Protein 1RCQ (pdb70)

Sequence (356 aa):
MRPARALIDLQALRHNYRLAREATGARALAVIKADAYGHGAVRCAEALAAEADGFAVACIEEGLELREAGIRQPILLLEGFFEASELELIVAHDFWCVVHCAWQLEAIERASLARPLNVWLMDSGMHRVGFFPEDFRAAHERLRASGKVAKIVMMSHFSRADELDCPRTEEQLAAFSAASQGLEGEISLRNSPAVLGWPKVPSDWVRPGILLYGATPFERAHPLADRLRPVMTLESKVISVRDLPAGEPVGYGARYSTERRQRIGVVAMGYADGYPRHAADGTLVFIDGKPGRLVGRVSMDMLTVDLTDHPQAGLGSRVELWGPNVPVGALAAQFGSIPYQLLCNLKRVPRVYSGA

InterPro domains:
  IPR000821 Alanine racemase [MF_01201] (3-355)
  IPR000821 Alanine racemase [PR00992] (25-41)
  IPR000821 Alanine racemase [PR00992] (60-78)
  IPR000821 Alanine racemase [PR00992] (120-132)
  IPR000821 Alanine racemase [PR00992] (154-165)
  IPR000821 Alanine racemase [PR00992] (191-218)
  IPR000821 Alanine racemase [PR00992] (248-263)
  IPR000821 Alanine racemase [PR00992] (265-280)
  IPR000821 Alanine racemase [PR00992] (286-303)
  IPR000821 Alanine racemase [PR00992] (338-351)
  IPR000821 Alanine racemase [PTHR30511] (1-355)
  IPR000821 Alanine racemase [TIGR00492] (3-354)
  IPR001608 Alanine racemase, N-terminal [PF01168] (8-218)
  IPR009006 Alanine racemase/group IV decarboxylase, C-terminal [G3DSA:2.40.37.10] (212-357)
  IPR009006 Alanine racemase/group IV decarboxylase, C-terminal [SSF50621] (228-355)
  IPR011079 Alanine racemase, C-terminal [PF00842] (232-354)
  IPR011079 Alanine racemase, C-terminal [SM01005] (232-355)
  IPR020622 Alanine racemase, pyridoxal-phosphate attachment site [PS00395] (30-40)
  IPR029066 PLP-binding barrel [G3DSA:3.20.20.10] (10-211)
  IPR029066 PLP-binding barrel [SSF51419] (8-233)

Secondary structure (DSSP, 8-state):
----EEEEEHHHHHHHHHHHHHHH-SEEEEE-HHHHHTT-HHHHHHHHTTT-SEEEESSHHHHHHHHHTT--S-EEETT--SSGGGHHHHHHTTEEEE--SHHHHHHHHH---SSPEEEE---SSS-SSS--HHHHHHHHHHHHHTT-EEEEEEE---SSTT-TT-THHHHHHHHHHHHHTT--S-EE---HHHHHH-TTS--SEE---GGGGT--SSSS--TTGGG----EEEEEEEEEEEEE-TT-EESGGG-EE-SSSEEEEEES--GGGT--TTPPTT-EEEETTEEEEB-S---SS-EEEE-TT-TT--TT-EEEEESSSS-HHHHHHHTT--HHHHHHT--SS-EEEE--

CATH classification: 2.40.37.10 (+1 more: 3.20.20.10)

Solvent-accessible surface area: 15780 Å² total

Nearest PDB structures (foldseek):
  1rcq-assembly1_A-2  TM=1.003E+00  e=9.249E-85  Pseudomonas aeruginosa
  2odo-assembly2_D  TM=9.966E-01  e=7.449E-66  Pseudomonas fluorescens
  6a2f-assembly1_B  TM=9.701E-01  e=2.550E-48  Pseudomonas aeruginosa PAO1
  4xbj-assembly2_C  TM=9.457E-01  e=8.943E-44  Escherichia coli
  4qhr-assembly1_A  TM=9.380E-01  e=3.283E-43  Acinetobacter baumannii ACICU

Organism: Pseudomonas aeruginosa (strain ATCC 15692 / DSM 22644 / CIP 104116 / JCM 14847 / LMG 12228 / 1C / PRS 101 / PAO1) (NCBI:txid208964)

Radius of gyration: 23.15 Å; Cα contacts (8 Å, |Δi|>4): 819; chains: 1; bounding box: 44×69×46 Å

Structure (mmCIF, N/CA/C/O backbone):
data_1RCQ
#
_entry.id   1RCQ
#
_cell.length_a   72.679
_cell.length_b   76.129
_cell.length_c   136.266
_cell.angle_alpha   90.00
_cell.angle_beta   90.00
_cell.angle_gamma   90.00
#
_symmetry.space_group_name_H-M   'C 2 2 21'
#
loop_
_entity.id
_entity.type
_entity.pdbx_description
1 polymer 'catabolic alanine racemase DadX'
2 non-polymer "PYRIDOXAL-5'-PHOSPHATE"
3 non-polymer D-LYSINE
4 water water
#
loop_
_atom_site.group_PDB
_atom_site.id
_atom_site.type_symbol
_atom_site.label_atom_id
_atom_site.label_alt_id
_atom_site.label_comp_id
_atom_site.label_asym_id
_atom_site.label_entity_id
_atom_site.label_seq_id
_atom_site.pdbx_PDB_ins_code
_atom_site.Cartn_x
_atom_site.Cartn_y
_atom_site.Cartn_z
_atom_site.occupancy
_atom_site.B_iso_or_equiv
_atom_site.auth_seq_id
_atom_site.auth_comp_id
_atom_site.auth_asym_id
_atom_site.auth_atom_id
_atom_site.pdbx_PDB_model_num
ATOM 1 N N . MET A 1 1 ? 18.306 57.675 -2.959 1.00 26.82 1 MET A N 1
ATOM 2 C CA . MET A 1 1 ? 17.741 56.335 -3.068 1.00 24.96 1 MET A CA 1
ATOM 3 C C . MET A 1 1 ? 16.282 56.306 -2.628 1.00 20.07 1 MET A C 1
ATOM 4 O O . MET A 1 1 ? 15.737 57.279 -2.111 1.00 19.89 1 MET A O 1
ATOM 9 N N . ARG A 1 2 ? 15.599 55.203 -2.836 1.00 20.08 2 ARG A N 1
ATOM 10 C CA . ARG A 1 2 ? 14.210 55.106 -2.447 1.00 17.77 2 ARG A CA 1
ATOM 11 C C . ARG A 1 2 ? 14.011 55.217 -0.936 1.00 17.02 2 ARG A C 1
ATOM 12 O O . ARG A 1 2 ? 14.754 54.592 -0.173 1.00 17.56 2 ARG A O 1
ATOM 20 N N . PRO A 1 3 ? 13.041 55.990 -0.465 1.00 16.27 3 PRO A N 1
ATOM 21 C CA . PRO A 1 3 ? 12.879 56.210 0.976 1.00 15.92 3 PRO A CA 1
ATOM 22 C C . PRO A 1 3 ? 12.248 55.084 1.777 1.00 15.41 3 PRO A C 1
ATOM 23 O O . PRO A 1 3 ? 12.091 55.186 2.994 1.00 20.75 3 PRO A O 1
ATOM 27 N N . ALA A 1 4 ? 11.921 53.961 1.182 1.00 15.93 4 ALA A N 1
ATOM 28 C CA . ALA A 1 4 ? 11.337 52.818 1.873 1.00 15.68 4 ALA A CA 1
ATOM 29 C C . ALA A 1 4 ? 12.306 52.189 2.869 1.00 15.25 4 ALA A C 1
ATOM 30 O O . ALA A 1 4 ? 13.492 52.049 2.555 1.00 16.32 4 ALA A O 1
ATOM 32 N N . ARG A 1 5 ? 11.844 51.767 4.043 1.00 14.96 5 ARG A N 1
ATOM 33 C CA . ARG A 1 5 ? 12.701 51.014 4.951 1.00 15.08 5 ARG A CA 1
ATOM 34 C C . ARG A 1 5 ? 11.848 50.363 6.022 1.00 14.08 5 ARG A C 1
ATOM 35 O O . ARG A 1 5 ? 10.702 50.756 6.260 1.00 15.59 5 ARG A O 1
ATOM 43 N N . ALA A 1 6 ? 12.481 49.368 6.659 1.00 15.46 6 ALA A N 1
ATOM 44 C CA . ALA A 1 6 ? 11.847 48.669 7.753 1.00 14.33 6 ALA A CA 1
ATOM 45 C C . ALA A 1 6 ? 12.726 48.831 8.986 1.00 14.26 6 ALA A C 1
ATOM 46 O O . ALA A 1 6 ? 13.857 48.391 8.996 1.00 19.69 6 ALA A O 1
ATOM 48 N N . LEU A 1 7 ? 12.184 49.471 9.997 1.00 13.65 7 LEU A N 1
ATOM 49 C CA . LEU A 1 7 ? 12.888 49.620 11.272 1.00 14.25 7 LEU A CA 1
ATOM 50 C C . LEU A 1 7 ? 12.606 48.400 12.137 1.00 15.06 7 LEU A C 1
ATOM 51 O O . LEU A 1 7 ? 11.459 47.993 12.240 1.00 15.57 7 LEU A O 1
ATOM 56 N N . ILE A 1 8 ? 13.647 47.853 12.732 1.00 14.23 8 ILE A N 1
ATOM 57 C CA . ILE A 1 8 ? 13.519 46.701 13.612 1.00 14.81 8 ILE A CA 1
ATOM 58 C C . ILE A 1 8 ? 14.022 47.074 15.005 1.00 15.04 8 ILE A C 1
ATOM 59 O O . ILE A 1 8 ? 15.206 47.306 15.229 1.00 17.10 8 ILE A O 1
ATOM 64 N N . ASP A 1 9 ? 13.093 47.164 15.955 1.00 15.33 9 ASP A N 1
ATOM 65 C CA . ASP A 1 9 ? 13.420 47.567 17.313 1.00 15.53 9 ASP A CA 1
ATOM 66 C C . ASP A 1 9 ? 13.750 46.348 18.162 1.00 16.84 9 ASP A C 1
ATOM 67 O O . ASP A 1 9 ? 12.849 45.648 18.646 1.00 16.37 9 ASP A O 1
ATOM 72 N N . LEU A 1 10 ? 15.036 46.079 18.375 1.00 16.91 10 LEU A N 1
ATOM 73 C CA . LEU A 1 10 ? 15.506 44.913 19.103 1.00 16.52 10 LEU A CA 1
ATOM 74 C C . LEU A 1 10 ? 15.226 45.027 20.596 1.00 16.79 10 LEU A C 1
ATOM 75 O O . LEU A 1 10 ? 15.171 43.976 21.243 1.00 17.98 10 LEU A O 1
ATOM 80 N N . GLN A 1 11 ? 15.044 46.240 21.136 1.00 19.14 11 GLN A N 1
ATOM 81 C CA . GLN A 1 11 ? 14.681 46.374 22.564 1.00 17.15 11 GLN A CA 1
ATOM 82 C C . GLN A 1 11 ? 13.273 45.801 22.737 1.00 17.30 11 GLN A C 1
ATOM 83 O O . GLN A 1 11 ? 12.987 45.118 23.723 1.00 19.58 11 GLN A O 1
ATOM 89 N N . ALA A 1 12 ? 12.411 46.117 21.772 1.00 18.61 12 ALA A N 1
ATOM 90 C CA . ALA A 1 12 ? 11.023 45.660 21.786 1.00 17.44 12 ALA A CA 1
ATOM 91 C C . ALA A 1 12 ? 11.032 44.132 21.699 1.00 16.53 12 ALA A C 1
ATOM 92 O O . ALA A 1 12 ? 10.261 43.537 22.438 1.00 16.98 12 ALA A O 1
ATOM 94 N N . LEU A 1 13 ? 11.907 43.609 20.859 1.00 16.13 13 LEU A N 1
ATOM 95 C CA . LEU A 1 13 ? 12.054 42.155 20.748 1.00 15.52 13 LEU A CA 1
ATOM 96 C C . LEU A 1 13 ? 12.397 41.542 22.101 1.00 15.66 13 LEU A C 1
ATOM 97 O O . LEU A 1 13 ? 11.758 40.557 22.506 1.00 18.22 13 LEU A O 1
ATOM 102 N N . ARG A 1 14 ? 13.380 42.085 22.817 1.00 16.00 14 ARG A N 1
ATOM 103 C CA . ARG A 1 14 ? 13.798 41.541 24.118 1.00 15.79 14 ARG A CA 1
ATOM 104 C C . ARG A 1 14 ? 12.662 41.638 25.128 1.00 16.72 14 ARG A C 1
ATOM 105 O O . ARG A 1 14 ? 12.390 40.699 25.884 1.00 20.05 14 ARG A O 1
ATOM 113 N N . HIS A 1 15 ? 12.017 42.809 25.125 1.00 18.26 15 HIS A N 1
ATOM 114 C CA . HIS A 1 15 ? 10.863 43.007 25.976 1.00 18.31 15 HIS A CA 1
ATOM 115 C C . HIS A 1 15 ? 9.831 41.895 25.796 1.00 19.70 15 HIS A C 1
ATOM 116 O O . HIS A 1 15 ? 9.279 41.385 26.774 1.00 20.16 15 HIS A O 1
ATOM 123 N N . ASN A 1 16 ? 9.574 41.577 24.530 1.00 17.72 16 ASN A N 1
ATOM 124 C CA . ASN A 1 16 ? 8.484 40.638 24.247 1.00 16.18 16 ASN A CA 1
ATOM 125 C C . ASN A 1 16 ? 8.889 39.222 24.622 1.00 18.26 16 ASN A C 1
ATOM 126 O O . ASN A 1 16 ? 8.057 38.482 25.161 1.00 16.81 16 ASN A O 1
ATOM 131 N N . TYR A 1 17 ? 10.126 38.855 24.367 1.00 17.76 17 TYR A N 1
ATOM 132 C CA . TYR A 1 17 ? 10.649 37.550 24.813 1.00 15.40 17 TYR A CA 1
ATOM 133 C C . TYR A 1 17 ? 10.508 37.408 26.326 1.00 16.67 17 TYR A C 1
ATOM 134 O O . TYR A 1 17 ? 10.069 36.407 26.871 1.00 17.96 17 TYR A O 1
ATOM 143 N N . ARG A 1 18 ? 10.909 38.450 27.043 1.00 18.51 18 ARG A N 1
ATOM 144 C CA . ARG A 1 18 ? 10.867 38.446 28.512 1.00 18.68 18 ARG A CA 1
ATOM 145 C C . ARG A 1 18 ? 9.443 38.272 29.024 1.00 20.39 18 ARG A C 1
ATOM 146 O O . ARG A 1 18 ? 9.185 37.559 29.973 1.00 21.50 18 ARG A O 1
ATOM 154 N N . LEU A 1 19 ? 8.506 38.945 28.360 1.00 18.83 19 LEU A N 1
ATOM 155 C CA . LEU A 1 19 ? 7.094 38.783 28.729 1.00 19.04 19 LEU A CA 1
ATOM 156 C C . LEU A 1 19 ? 6.713 37.309 28.689 1.00 20.66 19 LEU A C 1
ATOM 157 O O . LEU A 1 19 ?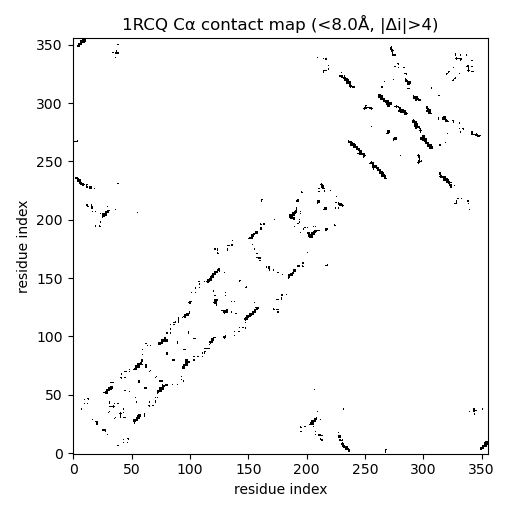 6.037 36.842 29.598 1.00 22.94 19 LEU A O 1
ATOM 162 N N . ALA A 1 20 ? 7.132 36.618 27.628 1.00 20.74 20 ALA A N 1
ATOM 163 C CA . ALA A 1 20 ? 6.744 35.210 27.461 1.00 17.50 20 ALA A CA 1
ATOM 164 C C . ALA A 1 20 ? 7.286 34.357 28.605 1.00 18.09 20 ALA A C 1
ATOM 165 O O . ALA A 1 20 ? 6.577 33.503 29.164 1.00 18.66 20 ALA A O 1
ATOM 167 N N . ARG A 1 21 ? 8.558 34.583 28.955 1.00 20.28 21 ARG A N 1
ATOM 168 C CA . ARG A 1 21 ? 9.181 33.833 30.043 1.00 19.59 21 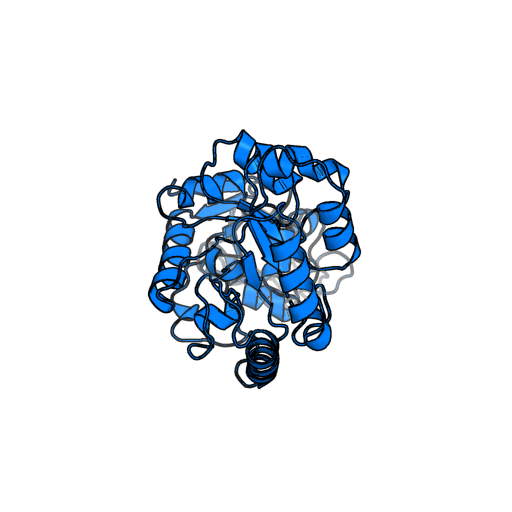ARG A CA 1
ATOM 169 C C . ARG A 1 21 ? 8.468 34.145 31.358 1.00 21.44 21 ARG A C 1
ATOM 170 O O . ARG A 1 21 ? 8.140 33.278 32.168 1.00 23.77 21 ARG A O 1
ATOM 178 N N . GLU A 1 22 ? 8.236 35.440 31.579 1.00 21.88 22 GLU A N 1
ATOM 179 C CA . GLU A 1 22 ? 7.632 35.871 32.852 1.00 24.50 22 GLU A CA 1
ATOM 180 C C . GLU A 1 22 ? 6.228 35.300 32.975 1.00 24.45 22 GLU A C 1
ATOM 181 O O . GLU A 1 22 ? 5.811 34.839 34.048 1.00 26.82 22 GLU A O 1
ATOM 187 N N . ALA A 1 23 ? 5.470 35.291 31.892 1.00 23.71 23 ALA A N 1
ATOM 188 C CA . ALA A 1 23 ? 4.087 34.836 31.976 1.00 23.01 23 ALA A CA 1
ATOM 189 C C . ALA A 1 23 ? 3.955 33.349 32.243 1.00 22.94 23 ALA A C 1
ATOM 190 O O . ALA A 1 23 ? 2.923 32.885 32.748 1.00 24.92 23 ALA A O 1
ATOM 192 N N . THR A 1 24 ? 5.016 32.617 31.892 1.00 19.13 24 THR A N 1
ATOM 193 C CA . THR A 1 24 ? 4.900 31.162 31.908 1.00 18.94 24 THR A CA 1
ATOM 194 C C . THR A 1 24 ? 5.712 30.470 32.984 1.00 17.61 24 THR A C 1
ATOM 195 O O . THR A 1 24 ? 5.367 29.357 33.444 1.00 20.26 24 THR A O 1
ATOM 199 N N . GLY A 1 25 ? 6.807 31.079 33.405 1.00 20.59 25 GLY A N 1
ATOM 200 C CA . GLY A 1 25 ? 7.742 30.460 34.331 1.00 19.51 25 GLY A CA 1
ATOM 201 C C . GLY A 1 25 ? 8.550 29.321 33.749 1.00 19.82 25 GLY A C 1
ATOM 202 O O . GLY A 1 25 ? 9.250 28.552 34.403 1.00 27.28 25 GLY A O 1
ATOM 203 N N . ALA A 1 26 ? 8.521 29.143 32.438 1.00 23.13 26 ALA A N 1
ATOM 204 C CA . ALA A 1 26 ? 9.100 28.163 31.580 1.00 20.68 26 ALA A CA 1
ATOM 205 C C . ALA A 1 26 ? 10.281 28.678 30.781 1.00 19.74 26 ALA A C 1
ATOM 206 O O . ALA A 1 26 ? 10.480 29.861 30.536 1.00 22.59 26 ALA A O 1
ATOM 208 N N . ARG A 1 27 ? 11.062 27.724 30.312 1.00 18.24 27 ARG A N 1
ATOM 209 C CA . ARG A 1 27 ? 12.144 28.029 29.383 1.00 17.09 27 ARG A CA 1
ATOM 210 C C . ARG A 1 27 ? 11.489 28.340 28.043 1.00 19.90 27 ARG A C 1
ATOM 211 O O . ARG A 1 27 ? 10.425 27.761 27.721 1.00 19.32 27 ARG A O 1
ATOM 219 N N . ALA A 1 28 ? 12.068 29.239 27.278 1.00 18.65 28 ALA A N 1
ATOM 220 C CA . ALA A 1 28 ? 11.411 29.638 26.028 1.00 16.94 28 ALA A CA 1
ATOM 221 C C . ALA A 1 28 ? 12.362 29.605 24.851 1.00 15.58 28 ALA A C 1
ATOM 222 O O . ALA A 1 28 ? 13.415 30.238 24.864 1.00 16.50 28 ALA A O 1
ATOM 224 N N . LEU A 1 29 ? 11.929 28.869 23.817 1.00 16.54 29 LEU A N 1
ATOM 225 C CA . LEU A 1 29 ? 12.584 28.906 22.542 1.00 14.55 29 LEU A CA 1
ATOM 226 C C . LEU A 1 29 ? 11.993 30.037 21.695 1.00 15.31 29 LEU A C 1
ATOM 227 O O . LEU A 1 29 ? 10.804 30.058 21.398 1.00 17.20 29 LEU A O 1
ATOM 232 N N . ALA A 1 30 ? 12.912 30.946 21.351 1.00 16.61 30 ALA A N 1
ATOM 233 C CA . ALA A 1 30 ? 12.491 32.027 20.450 1.00 15.45 30 ALA A CA 1
ATOM 234 C C . ALA A 1 30 ? 12.371 31.475 19.035 1.00 14.27 30 ALA A C 1
ATOM 235 O O . ALA A 1 30 ? 13.356 31.031 18.464 1.00 14.49 30 ALA A O 1
ATOM 237 N N . VAL A 1 31 ? 11.140 31.502 18.526 1.00 15.16 31 VAL A N 1
ATOM 238 C CA . VAL A 1 31 ? 10.855 30.954 17.205 1.00 13.73 31 VAL A CA 1
ATOM 239 C C . VAL A 1 31 ? 11.172 31.993 16.142 1.00 13.94 31 VAL A C 1
ATOM 240 O O . VAL A 1 31 ? 10.537 33.030 16.011 1.00 15.43 31 VAL A O 1
ATOM 244 N N . ILE A 1 32 ? 12.215 31.709 15.368 1.00 14.98 32 ILE A N 1
ATOM 245 C CA . ILE A 1 32 ? 12.781 32.648 14.400 1.00 12.97 32 ILE A CA 1
ATOM 246 C C . ILE A 1 32 ? 12.948 31.989 13.041 1.00 13.10 32 ILE A C 1
ATOM 247 O O . ILE A 1 32 ? 13.761 32.326 12.190 1.00 14.95 32 ILE A O 1
ATOM 252 N N . LYS A 1 33 ? 12.063 30.994 12.785 1.00 13.90 33 LYS A N 1
ATOM 253 C CA . LYS A 1 33 ? 11.952 30.485 11.434 1.00 15.34 33 LYS A CA 1
ATOM 254 C C . LYS A 1 33 ? 11.579 31.582 10.429 1.00 13.48 33 LYS A C 1
ATOM 255 O O . LYS A 1 33 ? 11.085 32.673 10.776 1.00 14.34 33 LYS A O 1
ATOM 261 N N . ALA A 1 34 ? 11.771 31.254 9.161 1.00 13.13 34 ALA A N 1
ATOM 262 C CA . ALA A 1 34 ? 11.467 32.184 8.076 1.00 13.44 34 ALA A CA 1
ATOM 263 C C . ALA A 1 34 ? 12.140 33.549 8.267 1.00 11.63 34 ALA A C 1
ATOM 264 O O . ALA A 1 34 ? 11.521 34.612 8.123 1.00 14.66 34 ALA A O 1
ATOM 266 N N . ASP A 1 35 ? 13.434 33.535 8.574 1.00 13.55 35 ASP A N 1
ATOM 267 C CA . ASP A 1 35 ? 14.219 34.745 8.765 1.00 13.26 35 ASP A CA 1
ATOM 268 C C . ASP A 1 35 ? 13.610 35.615 9.857 1.00 12.76 35 ASP A C 1
ATOM 269 O O . ASP A 1 35 ? 13.441 36.820 9.679 1.00 13.44 35 ASP A O 1
ATOM 274 N N . ALA A 1 36 ? 13.313 34.986 11.003 1.00 13.29 36 ALA A N 1
ATOM 275 C CA . ALA A 1 36 ? 12.629 35.620 12.129 1.00 13.12 36 ALA A CA 1
ATOM 276 C C . ALA A 1 36 ? 11.366 36.319 11.638 1.00 13.56 36 ALA A C 1
ATOM 277 O O . ALA A 1 36 ? 11.140 37.501 11.886 1.00 13.75 36 ALA A O 1
ATOM 279 N N . TYR A 1 37 ? 10.525 35.575 10.923 1.00 13.13 37 TYR A N 1
ATOM 280 C CA . TYR A 1 37 ? 9.278 36.093 10.374 1.00 12.79 37 TYR A CA 1
ATOM 281 C C . TYR A 1 37 ? 9.514 37.391 9.618 1.00 13.04 37 TYR A C 1
ATOM 282 O O . TYR A 1 37 ? 8.793 38.378 9.758 1.00 14.33 37 TYR A O 1
ATOM 291 N N . GLY A 1 38 ? 10.568 37.442 8.803 1.00 12.49 38 GLY A N 1
ATOM 292 C CA . GLY A 1 38 ? 10.962 38.594 8.071 1.00 14.16 38 GLY A CA 1
ATOM 293 C C . GLY A 1 38 ? 11.801 39.667 8.727 1.00 13.93 38 GLY A C 1
ATOM 294 O O . GLY A 1 38 ? 12.202 40.625 8.046 1.00 17.43 38 GLY A O 1
ATOM 295 N N . HIS A 1 39 ? 12.046 39.542 10.028 1.00 12.74 39 HIS A N 1
ATOM 296 C CA . HIS A 1 39 ? 12.769 40.547 10.772 1.00 12.23 39 HIS A CA 1
ATOM 297 C C . HIS A 1 39 ? 14.283 40.402 10.753 1.00 13.77 39 HIS A C 1
ATOM 298 O O . HIS A 1 39 ? 14.993 41.338 11.113 1.00 15.15 39 HIS A O 1
ATOM 305 N N . GLY A 1 40 ? 14.781 39.240 10.367 1.00 14.25 40 GLY A N 1
ATOM 306 C CA . GLY A 1 40 ? 16.208 38.940 10.282 1.00 13.31 40 GLY A CA 1
ATOM 307 C C . GLY A 1 40 ? 16.609 37.982 11.369 1.00 13.17 40 GLY A C 1
ATOM 308 O O . GLY A 1 40 ? 16.797 38.333 12.531 1.00 15.56 40 GLY A O 1
ATOM 309 N N . ALA A 1 41 ? 16.766 36.720 11.003 1.00 14.18 41 ALA A N 1
ATOM 310 C CA . ALA A 1 41 ? 17.069 35.739 12.040 1.00 14.15 41 ALA A CA 1
ATOM 311 C C . ALA A 1 41 ? 18.384 35.963 12.770 1.00 13.84 41 ALA A C 1
ATOM 312 O O . ALA A 1 41 ? 18.414 35.811 14.000 1.00 15.36 41 ALA A O 1
ATOM 314 N N . VAL A 1 42 ? 19.441 36.271 12.008 1.00 15.80 42 VAL A N 1
ATOM 315 C CA . VAL A 1 42 ? 20.736 36.416 12.688 1.00 17.96 42 VAL A CA 1
ATOM 316 C C . VAL A 1 42 ? 20.677 37.577 13.678 1.00 16.98 42 VAL A C 1
ATOM 317 O O . VAL A 1 42 ? 21.127 37.424 14.825 1.00 16.34 42 VAL A O 1
ATOM 321 N N . ARG A 1 43 ? 20.131 38.720 13.241 1.00 16.79 43 ARG A N 1
ATOM 322 C CA . ARG A 1 43 ? 20.173 39.899 14.109 1.00 15.52 43 ARG A CA 1
ATOM 323 C C . ARG A 1 43 ? 19.277 39.715 15.316 1.00 15.10 43 ARG A C 1
ATOM 324 O O . ARG A 1 43 ? 19.596 40.136 16.433 1.00 17.49 43 ARG A O 1
ATOM 332 N N . CYS A 1 44 ? 18.126 39.080 15.096 1.00 17.09 44 CYS A N 1
ATOM 333 C CA . CYS A 1 44 ? 17.245 38.844 16.242 1.00 15.99 44 CYS A CA 1
ATOM 334 C C . CYS A 1 44 ? 17.834 37.835 17.216 1.00 16.83 44 CYS A C 1
ATOM 335 O O . CYS A 1 44 ? 17.741 38.033 18.423 1.00 17.26 44 CYS A O 1
ATOM 338 N N . ALA A 1 45 ? 18.451 36.767 16.702 1.00 14.61 45 ALA A N 1
ATOM 339 C CA . ALA A 1 45 ? 19.151 35.820 17.579 1.00 16.18 45 ALA A CA 1
ATOM 340 C C . ALA A 1 45 ? 20.283 36.494 18.330 1.00 17.38 45 ALA A C 1
ATOM 341 O O . ALA A 1 45 ? 20.439 36.227 19.537 1.00 17.80 45 ALA A O 1
ATOM 343 N N . GLU A 1 46 ? 21.061 37.333 17.658 1.00 16.48 46 GLU A N 1
ATOM 344 C CA . GLU A 1 46 ? 22.160 37.977 18.361 1.00 15.53 46 GLU A CA 1
ATOM 345 C C . GLU A 1 46 ? 21.634 38.829 19.507 1.00 15.85 46 GLU A C 1
ATOM 346 O O . GLU A 1 46 ? 22.257 38.887 20.580 1.00 19.29 46 GLU A O 1
ATOM 352 N N . ALA A 1 47 ? 20.504 39.499 19.255 1.00 17.61 47 ALA A N 1
ATOM 353 C CA . ALA A 1 47 ? 19.924 40.370 20.283 1.00 17.43 47 ALA A CA 1
ATOM 354 C C . ALA A 1 47 ? 19.380 39.621 21.504 1.00 18.64 47 ALA A C 1
ATOM 355 O O . ALA A 1 47 ? 19.403 40.178 22.614 1.00 19.67 47 ALA A O 1
ATOM 357 N N . LEU A 1 48 ? 18.877 38.406 21.260 1.00 17.17 48 LEU A N 1
ATOM 358 C CA . LEU A 1 48 ? 18.347 37.580 22.316 1.00 17.21 48 LEU A CA 1
ATOM 359 C C . LEU A 1 48 ? 19.334 36.596 22.940 1.00 17.89 48 LEU A C 1
ATOM 360 O O . LEU A 1 48 ? 18.983 36.014 23.984 1.00 20.67 48 LEU A O 1
ATOM 365 N N . ALA A 1 49 ? 20.499 36.423 22.337 1.00 18.68 49 ALA A N 1
ATOM 366 C CA . ALA A 1 49 ? 21.484 35.427 22.725 1.00 20.18 49 ALA A CA 1
ATOM 367 C C . ALA A 1 49 ? 21.835 35.426 24.213 1.00 22.95 49 ALA A C 1
ATOM 368 O O . ALA A 1 49 ? 22.011 34.363 24.808 1.00 25.30 49 ALA A O 1
ATOM 370 N N . ALA A 1 50 ? 21.967 36.599 24.822 1.00 20.69 50 ALA A N 1
ATOM 371 C CA . ALA A 1 50 ? 22.404 36.715 26.188 1.00 24.72 50 ALA A CA 1
ATOM 372 C C . ALA A 1 50 ? 21.361 36.189 27.159 1.00 23.61 50 ALA A C 1
ATOM 373 O O . ALA A 1 50 ? 21.682 35.788 28.277 1.00 27.60 50 ALA A O 1
ATOM 375 N N . GLU A 1 51 ? 20.105 36.181 26.725 1.00 23.73 51 GLU A N 1
ATOM 376 C CA . GLU A 1 51 ? 19.075 35.816 27.701 1.00 24.85 51 GLU A CA 1
ATOM 377 C C . GLU A 1 51 ? 18.168 34.683 27.273 1.00 20.65 51 GLU A C 1
ATOM 378 O O . GLU A 1 51 ? 17.394 34.232 28.118 1.00 31.62 51 GLU A O 1
ATOM 384 N N . ALA A 1 52 ? 18.252 34.255 26.028 1.00 20.31 52 ALA A N 1
ATOM 385 C CA . ALA A 1 52 ? 17.399 33.190 25.506 1.00 19.91 52 ALA A CA 1
ATOM 386 C C . ALA A 1 52 ? 17.805 31.783 25.884 1.00 18.35 52 ALA A C 1
ATOM 387 O O . ALA A 1 52 ? 18.949 31.372 25.857 1.00 21.00 52 ALA A O 1
ATOM 389 N N . ASP A 1 53 ? 16.783 30.967 26.215 1.00 17.90 53 ASP A N 1
ATOM 390 C CA . ASP A 1 53 ? 17.070 29.565 26.468 1.00 18.50 53 ASP A CA 1
ATOM 391 C C . ASP A 1 53 ? 17.462 28.820 25.188 1.00 18.96 53 ASP A C 1
ATOM 392 O O . ASP A 1 53 ? 18.069 27.749 25.212 1.00 21.46 53 ASP A O 1
ATOM 397 N N . GLY A 1 54 ? 17.104 29.367 24.035 1.00 18.07 54 GLY A N 1
ATOM 398 C CA . GLY A 1 54 ? 17.318 28.718 22.759 1.00 16.20 54 GLY A CA 1
ATOM 399 C C . GLY A 1 54 ? 16.473 29.347 21.660 1.00 16.45 54 GLY A C 1
ATOM 400 O O . GLY A 1 54 ? 15.697 30.271 21.889 1.00 15.73 54 GLY A O 1
ATOM 401 N N . PHE A 1 55 ? 16.640 28.809 20.458 1.00 16.02 55 PHE A N 1
ATOM 402 C CA . PHE A 1 55 ? 15.955 29.240 19.274 1.00 15.33 55 PHE A CA 1
ATOM 403 C C . PHE A 1 55 ? 15.294 28.078 18.556 1.00 16.64 55 PHE A C 1
ATOM 404 O O . PHE A 1 55 ? 15.762 26.966 18.776 1.00 16.66 55 PHE A O 1
ATOM 412 N N . ALA A 1 56 ? 14.293 28.371 17.745 1.00 17.95 56 ALA A N 1
ATOM 413 C CA . ALA A 1 56 ? 13.728 27.336 16.882 1.00 14.66 56 ALA A CA 1
ATOM 414 C C . ALA A 1 56 ? 13.582 27.879 15.454 1.00 13.41 56 ALA A C 1
ATOM 415 O O . ALA A 1 56 ? 13.179 29.025 15.226 1.00 15.40 56 ALA A O 1
ATOM 417 N N . VAL A 1 57 ? 13.885 27.025 14.497 1.00 14.43 57 VAL A N 1
ATOM 418 C CA . VAL A 1 57 ? 13.849 27.356 13.066 1.00 13.58 57 VAL A CA 1
ATOM 419 C C . VAL A 1 57 ? 13.176 26.235 12.293 1.00 12.88 57 VAL A C 1
ATOM 420 O O . VAL A 1 57 ? 12.883 25.177 12.867 1.00 16.42 57 VAL A O 1
ATOM 424 N N . ALA A 1 58 ? 12.921 26.436 11.000 1.00 14.20 58 ALA A N 1
ATOM 425 C CA . ALA A 1 58 ? 12.163 25.489 10.181 1.00 14.36 58 ALA A CA 1
ATOM 426 C C . ALA A 1 58 ? 12.975 24.355 9.587 1.00 15.54 58 ALA A C 1
ATOM 427 O O . ALA A 1 58 ? 12.413 23.347 9.143 1.00 17.44 58 ALA A O 1
ATOM 429 N N . CYS A 1 59 ? 14.291 24.504 9.528 1.00 15.52 59 CYS A N 1
ATOM 430 C CA . CYS A 1 59 ? 15.097 23.585 8.734 1.00 15.47 59 CYS A CA 1
ATOM 431 C C . CYS A 1 59 ? 16.581 23.800 9.030 1.00 15.57 59 CYS A C 1
ATOM 432 O O . CYS A 1 59 ? 17.027 24.763 9.668 1.00 14.56 59 CYS A O 1
ATOM 435 N N . ILE A 1 60 ? 17.356 22.806 8.603 1.00 15.16 60 ILE A N 1
ATOM 436 C CA . ILE A 1 60 ? 18.782 22.804 8.907 1.00 16.13 60 ILE A CA 1
ATOM 437 C C . ILE A 1 60 ? 19.500 24.013 8.328 1.00 15.04 60 ILE A C 1
ATOM 438 O O . ILE A 1 60 ? 20.467 24.528 8.905 1.00 17.51 60 ILE A O 1
ATOM 443 N N . GLU A 1 61 ? 19.059 24.525 7.171 1.00 16.00 61 GLU A N 1
ATOM 444 C CA . GLU A 1 61 ? 19.768 25.689 6.644 1.00 16.09 61 GLU A CA 1
ATOM 445 C C . GLU A 1 61 ? 19.603 26.940 7.505 1.00 16.10 61 GLU A C 1
ATOM 446 O O . GLU A 1 61 ? 20.557 27.704 7.702 1.00 15.63 61 GLU A O 1
ATOM 452 N N . GLU A 1 62 ? 18.382 27.146 8.004 1.00 15.67 62 GLU A N 1
ATOM 453 C CA . GLU A 1 62 ? 18.172 28.243 8.958 1.00 13.95 62 GLU A CA 1
ATOM 454 C C . GLU A 1 62 ? 19.005 28.044 10.212 1.00 13.57 62 GLU A C 1
ATOM 455 O O . GLU A 1 62 ? 19.512 28.992 10.786 1.00 15.00 62 GLU A O 1
ATOM 461 N N . GLY A 1 63 ? 19.186 26.797 10.618 1.00 14.97 63 GLY A N 1
ATOM 462 C CA . GLY A 1 63 ? 20.015 26.455 11.765 1.00 15.58 63 GLY A CA 1
ATOM 463 C C . GLY A 1 63 ? 21.490 26.757 11.538 1.00 16.55 63 GLY A C 1
ATOM 464 O O . GLY A 1 63 ? 22.182 27.332 12.379 1.00 17.92 63 GLY A O 1
ATOM 465 N N . LEU A 1 64 ? 21.956 26.351 10.364 1.00 16.63 64 LEU A N 1
ATOM 466 C CA . LEU A 1 64 ? 23.340 26.558 9.976 1.00 18.01 64 LEU A CA 1
ATOM 467 C C . LEU A 1 64 ? 23.662 28.047 9.859 1.00 16.23 64 LEU A C 1
ATOM 468 O O . LEU A 1 64 ? 24.801 28.416 10.173 1.00 18.26 64 LEU A O 1
ATOM 473 N N . GLU A 1 65 ? 22.690 28.817 9.424 1.00 15.21 65 GLU A N 1
ATOM 474 C CA . GLU A 1 65 ? 22.853 30.259 9.294 1.00 17.58 65 GLU A CA 1
ATOM 475 C C . GLU A 1 65 ? 23.224 30.873 10.630 1.00 16.63 65 GLU A C 1
ATOM 476 O O . GLU A 1 65 ? 24.100 31.743 10.776 1.00 18.99 65 GLU A O 1
ATOM 482 N N . LEU A 1 66 ? 22.506 30.395 11.637 1.00 16.48 66 LEU A N 1
ATOM 483 C CA . LEU A 1 66 ? 22.738 30.875 12.995 1.00 16.03 66 LEU A CA 1
ATOM 484 C C . LEU A 1 66 ? 24.085 30.440 13.546 1.00 17.34 66 LEU A C 1
ATOM 485 O O . LEU A 1 66 ? 24.797 31.228 14.148 1.00 17.86 66 LEU A O 1
ATOM 490 N N . ARG A 1 67 ? 24.455 29.171 13.355 1.00 17.06 67 ARG A N 1
ATOM 491 C CA . ARG A 1 67 ? 25.733 28.687 13.800 1.00 19.25 67 ARG A CA 1
ATOM 492 C C . ARG A 1 67 ? 26.863 29.441 13.106 1.00 20.16 67 ARG A C 1
ATOM 493 O O . ARG A 1 67 ? 27.822 29.830 13.781 1.00 20.59 67 ARG A O 1
ATOM 501 N N . GLU A 1 68 ? 26.741 29.667 11.800 1.00 18.95 68 GLU A N 1
ATOM 502 C CA . GLU A 1 68 ? 27.796 30.398 11.084 1.00 19.78 68 GLU A CA 1
ATOM 503 C C . GLU A 1 68 ? 27.987 31.803 11.689 1.00 21.40 68 GLU A C 1
ATOM 504 O O . GLU A 1 68 ? 29.112 32.317 11.699 1.00 22.54 68 GLU A O 1
ATOM 510 N N . ALA A 1 69 ? 26.891 32.395 12.167 1.00 17.65 69 ALA A N 1
ATOM 511 C CA . ALA A 1 69 ? 26.949 33.720 12.784 1.00 19.57 69 ALA A CA 1
ATOM 512 C C . ALA A 1 69 ? 27.423 33.687 14.220 1.00 20.03 69 ALA A C 1
ATOM 513 O O . ALA A 1 69 ? 27.599 34.740 14.841 1.00 23.47 69 ALA A O 1
ATOM 515 N N . GLY A 1 70 ? 27.648 32.536 14.797 1.00 18.98 70 GLY A N 1
ATOM 516 C CA . GLY A 1 70 ? 28.228 32.459 16.153 1.00 21.51 70 GLY A CA 1
ATOM 517 C C . GLY A 1 70 ? 27.238 32.198 17.259 1.00 19.65 70 GLY A C 1
ATOM 518 O O . GLY A 1 70 ? 27.604 32.314 18.441 1.00 25.42 70 GLY A O 1
ATOM 519 N N . ILE A 1 71 ? 25.991 31.859 16.909 1.00 19.24 71 ILE A N 1
ATOM 520 C CA . ILE A 1 71 ? 25.022 31.532 17.942 1.00 19.26 71 ILE A CA 1
ATOM 521 C C . ILE A 1 71 ? 25.286 30.166 18.555 1.00 18.16 71 ILE A C 1
ATOM 522 O O . ILE A 1 71 ? 25.331 29.163 17.864 1.00 18.60 71 ILE A O 1
ATOM 527 N N . ARG A 1 72 ? 25.494 30.158 19.865 1.00 19.32 72 ARG A N 1
ATOM 528 C CA . ARG A 1 72 ? 25.882 29.017 20.645 1.00 21.98 72 ARG A CA 1
ATOM 529 C C . ARG A 1 72 ? 24.736 28.459 21.493 1.00 22.78 72 ARG A C 1
ATOM 530 O O . ARG A 1 72 ? 24.873 27.360 22.049 1.00 23.53 72 ARG A O 1
ATOM 538 N N . GLN A 1 73 ? 23.625 29.181 21.603 1.00 21.22 73 GLN A N 1
ATOM 539 C CA . GLN A 1 73 ? 22.442 28.712 22.325 1.00 20.36 73 GLN A CA 1
ATOM 540 C C . GLN A 1 73 ? 21.827 27.510 21.611 1.00 19.61 73 GLN A C 1
ATOM 541 O O . GLN A 1 73 ? 22.082 27.328 20.401 1.00 19.38 73 GLN A O 1
ATOM 547 N N . PRO A 1 74 ? 21.054 26.697 22.324 1.00 17.83 74 PRO A N 1
ATOM 548 C CA . PRO A 1 74 ? 20.361 25.607 21.631 1.00 18.16 74 PRO A CA 1
ATOM 549 C C . PRO A 1 74 ? 19.543 26.081 20.438 1.00 17.87 74 PRO A C 1
ATOM 550 O O . PRO A 1 74 ? 18.934 27.145 20.433 1.00 17.39 74 PRO A O 1
ATOM 554 N N . ILE A 1 75 ? 19.486 25.300 19.382 1.00 16.21 75 ILE A N 1
ATOM 555 C CA . ILE A 1 75 ? 18.690 25.480 18.203 1.00 15.50 75 ILE A CA 1
ATOM 556 C C . ILE A 1 75 ? 17.920 24.190 17.870 1.00 14.92 75 ILE A C 1
ATOM 557 O O . ILE A 1 75 ? 18.526 23.135 17.671 1.00 16.43 75 ILE A O 1
ATOM 562 N N . LEU A 1 76 ? 16.586 24.361 17.834 1.00 15.02 76 LEU A N 1
ATOM 563 C CA . LEU A 1 76 ? 15.656 23.287 17.470 1.00 14.85 76 LEU A CA 1
ATOM 564 C C . LEU A 1 76 ? 15.210 23.350 16.018 1.00 16.00 76 LEU A C 1
ATOM 565 O O . LEU A 1 76 ? 14.762 24.427 15.609 1.00 15.48 76 LEU A O 1
ATOM 570 N N . LEU A 1 77 ? 15.354 22.227 15.307 1.00 15.82 77 LEU A N 1
ATOM 571 C CA . LEU A 1 77 ? 14.824 22.090 13.937 1.00 13.80 77 LEU A CA 1
ATOM 572 C C . LEU A 1 77 ? 13.396 21.563 14.055 1.00 13.75 77 LEU A C 1
ATOM 573 O O . LEU A 1 77 ? 13.179 20.380 14.359 1.00 15.43 77 LEU A O 1
ATOM 578 N N . LEU A 1 78 ? 12.422 22.434 13.845 1.00 14.93 78 LEU A N 1
ATOM 579 C CA . LEU A 1 78 ? 11.027 22.188 14.105 1.00 14.23 78 LEU A CA 1
ATOM 580 C C . LEU A 1 78 ? 10.364 21.134 13.223 1.00 15.04 78 LEU A C 1
ATOM 581 O O . LEU A 1 78 ? 9.314 20.604 13.657 1.00 16.56 78 LEU A O 1
ATOM 586 N N . GLU A 1 79 ? 10.938 20.870 12.049 1.00 16.07 79 GLU A N 1
ATOM 587 C CA . GLU A 1 79 ? 10.408 19.803 11.224 1.00 15.48 79 GLU A CA 1
ATOM 588 C C . GLU A 1 79 ? 11.384 18.636 11.149 1.00 15.84 79 GLU A C 1
ATOM 589 O O . GLU A 1 79 ? 11.231 17.684 10.364 1.00 16.36 79 GLU A O 1
ATOM 595 N N . GLY A 1 80 ? 12.450 18.666 11.950 1.00 15.42 80 GLY A N 1
ATOM 596 C CA . GLY A 1 80 ? 13.498 17.660 11.842 1.00 16.27 80 GLY A CA 1
ATOM 597 C C . GLY A 1 80 ? 14.268 17.791 10.541 1.00 15.09 80 GLY A C 1
ATOM 598 O O . GLY A 1 80 ? 14.435 18.849 9.921 1.00 17.68 80 GLY A O 1
ATOM 599 N N . PHE A 1 81 ? 14.752 16.629 10.105 1.00 16.29 81 PHE A N 1
ATOM 600 C CA . PHE A 1 81 ? 15.506 16.502 8.858 1.00 15.23 81 PHE A CA 1
ATOM 601 C C . PHE A 1 81 ? 14.583 16.085 7.720 1.00 15.36 81 PHE A C 1
ATOM 602 O O . PHE A 1 81 ? 13.615 15.380 7.971 1.00 16.36 81 PHE A O 1
ATOM 610 N N . PHE A 1 82 ? 14.897 16.533 6.501 1.00 17.26 82 PHE A N 1
ATOM 611 C CA . PHE A 1 82 ? 14.121 16.183 5.319 1.00 17.09 82 PHE A CA 1
ATOM 612 C C . PHE A 1 82 ? 14.730 15.036 4.530 1.00 18.81 82 PHE A C 1
ATOM 613 O O . PHE A 1 82 ? 14.082 14.375 3.710 1.00 21.20 82 PHE A O 1
ATOM 621 N N . GLU A 1 83 ? 16.007 14.843 4.780 1.00 19.59 83 GLU A N 1
ATOM 622 C CA . GLU A 1 83 ? 16.877 13.840 4.208 1.00 19.10 83 GLU A CA 1
ATOM 623 C C . GLU A 1 83 ? 17.762 13.296 5.332 1.00 19.79 83 GLU A C 1
ATOM 624 O O . GLU A 1 83 ? 18.300 14.102 6.105 1.00 17.80 83 GLU A O 1
ATOM 630 N N . ALA A 1 84 ? 17.909 11.981 5.374 1.00 19.17 84 ALA A N 1
ATOM 631 C CA . ALA A 1 84 ? 18.742 11.347 6.394 1.00 19.67 84 ALA A CA 1
ATOM 632 C C . ALA A 1 84 ? 20.202 11.783 6.319 1.00 18.67 84 ALA A C 1
ATOM 633 O O . ALA A 1 84 ? 20.877 11.723 7.360 1.00 19.83 84 ALA A O 1
ATOM 635 N N . SER A 1 85 ? 20.626 12.235 5.137 1.00 18.80 85 SER A N 1
ATOM 636 C CA . SER A 1 85 ? 21.989 12.711 4.958 1.00 20.86 85 SER A CA 1
ATOM 637 C C . SER A 1 85 ? 22.256 13.960 5.796 1.00 18.25 85 SER A C 1
ATOM 638 O O . SER A 1 85 ? 23.419 14.298 5.982 1.00 21.37 85 SER A O 1
ATOM 641 N N . GLU A 1 86 ? 21.247 14.644 6.317 1.00 16.92 86 GLU A N 1
ATOM 642 C CA . GLU A 1 86 ? 21.471 15.765 7.219 1.00 15.89 86 GLU A CA 1
ATOM 643 C C . GLU A 1 86 ? 21.979 15.409 8.611 1.00 16.85 86 GLU A C 1
ATOM 644 O O . GLU A 1 86 ? 22.465 16.242 9.387 1.00 16.02 86 GLU A O 1
ATOM 650 N N . LEU A 1 87 ? 21.830 14.132 8.981 1.00 16.85 87 LEU A N 1
ATOM 651 C CA . LEU A 1 87 ? 22.107 13.749 10.373 1.00 17.56 87 LEU A CA 1
ATOM 652 C C . LEU A 1 87 ? 23.523 13.997 10.848 1.00 16.28 87 LEU A C 1
ATOM 653 O O . LEU A 1 87 ? 23.695 14.386 11.998 1.00 17.33 87 LEU A O 1
ATOM 658 N N . GLU A 1 88 ? 24.538 13.825 10.033 1.00 17.94 88 GLU A N 1
ATOM 659 C CA . GLU A 1 88 ? 25.896 14.062 10.528 1.00 18.75 88 GLU A CA 1
ATOM 660 C C . GLU A 1 88 ? 26.110 15.518 10.902 1.00 17.88 88 GLU A C 1
ATOM 661 O O . GLU A 1 88 ? 26.775 15.757 11.911 1.00 18.35 88 GLU A O 1
ATOM 667 N N . LEU A 1 89 ? 25.556 16.439 10.113 1.00 17.04 89 LEU A N 1
ATOM 668 C CA . LEU A 1 89 ? 25.736 17.837 10.500 1.00 15.23 89 LEU A CA 1
ATOM 669 C C . LEU A 1 89 ? 24.796 18.237 11.621 1.00 15.85 89 LEU A C 1
ATOM 670 O O . LEU A 1 89 ? 25.137 19.176 12.362 1.00 16.57 89 LEU A O 1
ATOM 675 N N . ILE A 1 90 ? 23.646 17.556 11.742 1.00 15.84 90 ILE A N 1
ATOM 676 C CA . ILE A 1 90 ? 22.765 17.863 12.886 1.00 16.58 90 ILE A CA 1
ATOM 677 C C . ILE A 1 90 ? 23.504 17.528 14.167 1.00 18.13 90 ILE A C 1
ATOM 678 O O . ILE A 1 90 ? 23.507 18.274 15.145 1.00 18.69 90 ILE A O 1
ATOM 683 N N . VAL A 1 91 ? 24.167 16.382 14.179 1.00 18.61 91 VAL A N 1
ATOM 684 C CA . VAL A 1 91 ? 24.921 15.986 15.374 1.00 18.44 91 VAL A CA 1
ATOM 685 C C . VAL A 1 91 ? 26.083 16.936 15.582 1.00 17.70 91 VAL A C 1
ATOM 686 O O . VAL A 1 91 ? 26.350 17.413 16.702 1.00 19.64 91 VAL A O 1
ATOM 690 N N . ALA A 1 92 ? 26.842 17.238 14.534 1.00 18.19 92 ALA A N 1
ATOM 691 C CA . ALA A 1 92 ? 28.046 18.063 14.711 1.00 17.38 92 ALA A CA 1
ATOM 692 C C . ALA A 1 92 ? 27.774 19.493 15.148 1.00 16.32 92 ALA A C 1
ATOM 693 O O . ALA A 1 92 ? 28.603 20.084 15.849 1.00 19.01 92 ALA A O 1
ATOM 695 N N . HIS A 1 93 ? 26.627 20.042 14.733 1.00 16.76 93 HIS A N 1
ATOM 696 C CA . HIS A 1 93 ? 26.258 21.384 15.120 1.00 18.94 93 HIS A CA 1
ATOM 697 C C . HIS A 1 93 ? 25.354 21.366 16.347 1.00 18.91 93 HIS A C 1
ATOM 698 O O . HIS A 1 93 ? 24.852 22.390 16.785 1.00 21.97 93 HIS A O 1
ATOM 705 N N . ASP A 1 94 ? 25.145 20.200 16.948 1.00 18.06 94 ASP A N 1
ATOM 706 C CA . ASP A 1 94 ? 24.330 20.065 18.138 1.00 21.19 94 ASP A CA 1
ATOM 707 C C . ASP A 1 94 ? 22.929 20.666 18.024 1.00 18.57 94 ASP A C 1
ATOM 708 O O . ASP A 1 94 ? 22.451 21.392 18.886 1.00 21.87 94 ASP A O 1
ATOM 713 N N . PHE A 1 95 ? 22.257 20.360 16.943 1.00 16.94 95 PHE A N 1
ATOM 714 C CA . PHE A 1 95 ? 20.872 20.796 16.732 1.00 16.16 95 PHE A CA 1
ATOM 715 C C . PHE A 1 95 ? 19.972 19.832 17.468 1.00 16.49 95 PHE A C 1
ATOM 716 O O . PHE A 1 95 ? 20.173 18.621 17.333 1.00 19.13 95 PHE A O 1
ATOM 724 N N . TRP A 1 96 ? 19.031 20.387 18.211 1.00 17.25 96 TRP A N 1
ATOM 725 C CA . TRP A 1 96 ? 17.923 19.618 18.762 1.00 15.80 96 TRP A CA 1
ATOM 726 C C . TRP A 1 96 ? 17.012 19.339 17.564 1.00 15.32 96 TRP A C 1
ATOM 727 O O . TRP A 1 96 ? 16.889 20.179 16.697 1.00 16.70 96 TRP A O 1
ATOM 738 N N . CYS A 1 97 ? 16.433 18.159 17.451 1.00 14.65 97 CYS A N 1
ATOM 739 C CA . CYS A 1 97 ? 15.722 17.707 16.287 1.00 14.86 97 CYS A CA 1
ATOM 740 C C . CYS A 1 97 ? 14.361 17.099 16.566 1.00 16.21 97 CYS A C 1
ATOM 741 O O . CYS A 1 97 ? 14.190 16.117 17.282 1.00 15.30 97 CYS A O 1
ATOM 744 N N . VAL A 1 98 ? 13.377 17.743 15.956 1.00 15.80 98 VAL A N 1
ATOM 745 C CA . VAL A 1 98 ? 12.035 17.169 15.966 1.00 14.81 98 VAL A CA 1
ATOM 746 C C . VAL A 1 98 ? 12.049 15.862 15.185 1.00 15.20 98 VAL A C 1
ATOM 747 O O . VAL A 1 98 ? 12.655 15.723 14.128 1.00 16.69 98 VAL A O 1
ATOM 751 N N . VAL A 1 99 ? 11.344 14.888 15.760 1.00 16.78 99 VAL A N 1
ATOM 752 C CA . VAL A 1 99 ? 11.024 13.658 15.032 1.00 16.07 99 VAL A CA 1
ATOM 753 C C . VAL A 1 99 ? 9.497 13.531 14.985 1.00 16.29 99 VAL A C 1
ATOM 754 O O . VAL A 1 99 ? 8.903 13.421 16.066 1.00 16.81 99 VAL A O 1
ATOM 758 N N . HIS A 1 100 ? 8.873 13.600 13.815 1.00 16.39 100 HIS A N 1
ATOM 759 C CA . HIS A 1 100 ? 7.422 13.701 13.703 1.00 17.64 100 HIS A CA 1
ATOM 760 C C . HIS A 1 100 ? 6.800 12.557 12.920 1.00 18.75 100 HIS A C 1
ATOM 761 O O . HIS A 1 100 ? 5.591 12.526 12.752 1.00 18.32 100 HIS A O 1
ATOM 768 N N . CYS A 1 101 ? 7.649 11.669 12.398 1.00 18.91 101 CYS A N 1
ATOM 769 C CA . CYS A 1 101 ? 7.101 10.623 11.541 1.00 21.38 101 CYS A CA 1
ATOM 770 C C . CYS A 1 101 ? 7.979 9.383 11.567 1.00 21.48 101 CYS A C 1
ATOM 771 O O . CYS A 1 101 ? 9.134 9.373 11.984 1.00 22.32 101 CYS A O 1
ATOM 774 N N . ALA A 1 102 ? 7.392 8.294 11.069 1.00 24.18 102 ALA A N 1
ATOM 775 C CA . ALA A 1 102 ? 8.016 6.985 11.112 1.00 23.63 102 ALA A CA 1
ATOM 776 C C . ALA A 1 102 ? 9.279 6.933 10.274 1.00 21.21 102 ALA A C 1
ATOM 777 O O . ALA A 1 102 ? 10.225 6.282 10.675 1.00 24.72 102 ALA A O 1
ATOM 779 N N . TRP A 1 103 ? 9.290 7.597 9.100 1.00 21.54 103 TRP A N 1
ATOM 780 C CA . TRP A 1 103 ? 10.509 7.431 8.295 1.00 22.63 103 TRP A CA 1
ATOM 781 C C . TRP A 1 103 ? 11.676 8.095 9.009 1.00 22.88 103 TRP A C 1
ATOM 782 O O . TRP A 1 103 ? 12.788 7.582 8.909 1.00 22.69 103 TRP A O 1
ATOM 793 N N . GLN A 1 104 ? 11.424 9.179 9.736 1.00 20.13 104 GLN A N 1
ATOM 794 C CA . GLN A 1 104 ? 12.544 9.797 10.446 1.00 17.84 104 GLN A CA 1
ATOM 795 C C . GLN A 1 104 ? 13.018 8.869 11.558 1.00 20.19 104 GLN A C 1
ATOM 796 O O . GLN A 1 104 ? 14.192 8.726 11.839 1.00 21.68 104 GLN A O 1
ATOM 802 N N . LEU A 1 105 ? 12.050 8.236 12.233 1.00 20.94 105 LEU A N 1
ATOM 803 C CA . LEU A 1 105 ? 12.428 7.325 13.326 1.00 21.88 105 LEU A CA 1
ATOM 804 C C . LEU A 1 105 ? 13.320 6.192 12.826 1.00 23.16 105 LEU A C 1
ATOM 805 O O . LEU A 1 105 ? 14.318 5.825 13.451 1.00 24.63 105 LEU A O 1
ATOM 810 N N . GLU A 1 106 ? 12.934 5.660 11.673 1.00 23.52 106 GLU A N 1
ATOM 811 C CA . GLU A 1 106 ? 13.630 4.541 11.042 1.00 21.64 106 GLU A CA 1
ATOM 812 C C . GLU A 1 106 ? 15.025 4.976 10.608 1.00 22.79 106 GLU A C 1
ATOM 813 O O . GLU A 1 106 ? 16.009 4.240 10.768 1.00 26.93 106 GLU A O 1
ATOM 819 N N . ALA A 1 107 ? 15.122 6.196 10.073 1.00 22.87 107 ALA A N 1
ATOM 820 C CA . ALA A 1 107 ? 16.439 6.670 9.644 1.00 25.42 107 ALA A CA 1
ATOM 821 C C . ALA A 1 107 ? 17.360 6.798 10.848 1.00 20.92 107 ALA A C 1
ATOM 822 O O . ALA A 1 107 ? 18.536 6.487 10.704 1.00 24.32 107 ALA A O 1
ATOM 824 N N . ILE A 1 108 ? 16.824 7.245 11.983 1.00 22.61 108 ILE A N 1
ATOM 825 C CA . ILE A 1 108 ? 17.639 7.302 13.186 1.00 24.22 108 ILE A CA 1
ATOM 826 C C . ILE A 1 108 ? 18.058 5.923 13.664 1.00 26.16 108 ILE A C 1
ATOM 827 O O . ILE A 1 108 ? 19.202 5.697 14.074 1.00 26.47 108 ILE A O 1
ATOM 832 N N . GLU A 1 109 ? 17.087 5.006 13.568 1.00 26.70 109 GLU A N 1
ATOM 833 C CA . GLU A 1 109 ? 17.478 3.652 13.994 1.00 28.58 109 GLU A CA 1
ATOM 834 C C . GLU A 1 109 ? 18.565 3.103 13.096 1.00 26.92 109 GLU A C 1
ATOM 835 O O . GLU A 1 109 ? 19.406 2.314 13.535 1.00 33.13 109 GLU A O 1
ATOM 841 N N . ARG A 1 110 ? 18.658 3.448 11.800 1.00 28.64 110 ARG A N 1
ATOM 842 C CA . ARG A 1 110 ? 19.734 2.736 11.094 1.00 28.03 110 ARG A CA 1
ATOM 843 C C . ARG A 1 110 ? 20.960 3.619 10.860 1.00 29.64 110 ARG A C 1
ATOM 844 O O . ARG A 1 110 ? 21.904 3.124 10.235 1.00 30.16 110 ARG A O 1
ATOM 852 N N . ALA A 1 111 ? 20.921 4.855 11.337 1.00 27.81 111 ALA A N 1
ATOM 853 C CA . ALA A 1 111 ? 21.987 5.813 11.135 1.00 31.50 111 ALA A CA 1
ATOM 854 C C . ALA A 1 111 ? 23.188 5.517 12.026 1.00 33.64 111 ALA A C 1
ATOM 855 O O . ALA A 1 111 ? 23.053 5.127 13.186 1.00 34.61 111 ALA A O 1
ATOM 857 N N . SER A 1 112 ? 24.364 5.760 11.473 1.00 33.20 112 SER A N 1
ATOM 858 C CA . SER A 1 112 ? 25.575 5.730 12.294 1.00 32.14 112 SER A CA 1
ATOM 859 C C . SER A 1 112 ? 25.863 7.148 12.801 1.00 34.20 112 SER A C 1
ATOM 860 O O . SER A 1 112 ? 26.105 8.030 11.983 1.00 32.26 112 SER A O 1
ATOM 863 N N . LEU A 1 113 ? 25.783 7.324 14.116 1.00 36.21 113 LEU A N 1
ATOM 864 C CA . LEU A 1 113 ? 25.811 8.634 14.749 1.00 40.61 113 LEU A CA 1
ATOM 865 C C . LEU A 1 113 ? 27.036 8.721 15.674 1.00 39.47 113 LEU A C 1
ATOM 866 O O . LEU A 1 113 ? 27.148 7.783 16.466 1.00 33.41 113 LEU A O 1
ATOM 871 N N . ALA A 1 114 ? 27.832 9.762 15.539 1.00 28.26 114 ALA A N 1
ATOM 872 C CA . ALA A 1 114 ? 29.034 10.070 16.297 1.00 32.79 114 ALA A CA 1
ATOM 873 C C . ALA A 1 114 ? 28.748 10.420 17.758 1.00 40.11 114 ALA A C 1
ATOM 874 O O . ALA A 1 114 ? 29.570 10.111 18.629 1.00 30.82 114 ALA A O 1
ATOM 876 N N . ARG A 1 115 ? 27.607 11.058 18.008 1.00 27.75 115 ARG A N 1
ATOM 877 C CA . ARG A 1 115 ? 27.103 11.454 19.300 1.00 26.76 115 ARG A CA 1
ATOM 878 C C . ARG A 1 115 ? 25.593 11.161 19.371 1.00 29.88 115 ARG A C 1
ATOM 879 O O . ARG A 1 115 ? 24.990 11.207 18.294 1.00 26.93 115 ARG A O 1
ATOM 887 N N . PRO A 1 116 ? 24.977 10.908 20.509 1.00 28.53 116 PRO A N 1
ATOM 888 C CA . PRO A 1 116 ? 23.496 10.792 20.464 1.00 24.55 116 PRO A CA 1
ATOM 889 C C . PRO A 1 116 ? 22.802 12.121 20.173 1.00 25.19 116 PRO A C 1
ATOM 890 O O . PRO A 1 116 ? 23.345 13.193 20.406 1.00 27.35 116 PRO A O 1
ATOM 894 N N . LEU A 1 117 ? 21.577 12.038 19.661 1.00 25.97 117 LEU A N 1
ATOM 895 C CA . LEU A 1 117 ? 20.643 13.080 19.294 1.00 24.97 117 LEU A CA 1
ATOM 896 C C . LEU A 1 117 ? 19.716 13.495 20.442 1.00 22.39 117 LEU A C 1
ATOM 897 O O . LEU A 1 117 ? 19.210 12.615 21.143 1.00 24.57 117 LEU A O 1
ATOM 902 N N . ASN A 1 118 ? 19.475 14.793 20.594 1.00 22.50 118 ASN A N 1
ATOM 903 C CA . ASN A 1 118 ? 18.422 15.298 21.470 1.00 17.90 118 ASN A CA 1
ATOM 904 C C . ASN A 1 118 ? 17.193 15.432 20.566 1.00 16.73 118 ASN A C 1
ATOM 905 O O . ASN A 1 118 ? 17.226 16.214 19.635 1.00 19.34 118 ASN A O 1
ATOM 910 N N . VAL A 1 119 ? 16.173 14.652 20.873 1.00 16.65 119 VAL A N 1
ATOM 911 C CA . VAL A 1 119 ? 14.981 14.565 20.039 1.00 17.78 119 VAL A CA 1
ATOM 912 C C . VAL A 1 119 ? 13.737 15.151 20.695 1.00 17.16 119 VAL A C 1
ATOM 913 O O . VAL A 1 119 ? 13.476 14.865 21.855 1.00 19.13 119 VAL A O 1
ATOM 917 N N . TRP A 1 120 ? 13.019 15.946 19.918 1.00 16.84 120 TRP A N 1
ATOM 918 C CA . TRP A 1 120 ? 11.731 16.450 20.336 1.00 16.94 120 TRP A CA 1
ATOM 919 C C . TRP A 1 120 ? 10.705 15.607 19.596 1.00 15.15 120 TRP A C 1
ATOM 920 O O . TRP A 1 120 ? 10.504 15.773 18.386 1.00 17.19 120 TRP A O 1
ATOM 931 N N . LEU A 1 121 ? 10.127 14.669 20.329 1.00 16.16 121 LEU A N 1
ATOM 932 C CA . LEU A 1 121 ? 9.161 13.769 19.692 1.00 16.79 121 LEU A CA 1
ATOM 933 C C . LEU A 1 121 ? 7.806 14.445 19.569 1.00 16.83 121 LEU A C 1
ATOM 934 O O . LEU A 1 121 ? 7.213 14.836 20.583 1.00 16.38 121 LEU A O 1
ATOM 951 N N . MET A 1 123 ? 3.875 14.843 18.714 1.00 16.51 123 MET A N 1
ATOM 952 C CA . MET A 1 123 ? 2.581 14.239 18.577 1.00 15.47 123 MET A CA 1
ATOM 953 C C . MET A 1 123 ? 1.606 15.093 17.780 1.00 16.49 123 MET A C 1
ATOM 954 O O . MET A 1 123 ? 1.555 16.319 17.930 1.00 18.18 123 MET A O 1
ATOM 959 N N . ASP A 1 124 ? 0.817 14.429 16.957 1.00 18.88 124 ASP A N 1
ATOM 960 C CA . ASP A 1 124 ? -0.291 15.089 16.277 1.00 17.48 124 ASP A CA 1
ATOM 961 C C . ASP A 1 124 ? -1.435 14.956 17.298 1.00 17.54 124 ASP A C 1
ATOM 962 O O . ASP A 1 124 ? -2.023 13.872 17.404 1.00 18.78 124 ASP A O 1
ATOM 967 N N . SER A 1 125 ? -1.759 15.995 18.054 1.00 16.60 125 SER A N 1
ATOM 968 C CA . SER A 1 125 ? -2.827 15.902 19.027 1.00 17.34 125 SER A CA 1
ATOM 969 C C . SER A 1 125 ? -4.134 16.491 18.514 1.00 18.20 125 SER A C 1
ATOM 970 O O . SER A 1 125 ? -5.021 16.718 19.339 1.00 20.00 125 SER A O 1
ATOM 973 N N . GLY A 1 126 ? -4.243 16.710 17.216 1.00 19.37 126 GLY A N 1
ATOM 974 C CA . GLY A 1 126 ? -5.489 17.155 16.633 1.00 19.33 126 GLY A CA 1
ATOM 975 C C . GLY A 1 126 ? -5.353 18.180 15.545 1.00 16.47 126 GLY A C 1
ATOM 976 O O . GLY A 1 126 ? -6.338 18.442 14.856 1.00 18.99 126 GLY A O 1
ATOM 977 N N . MET A 1 127 ? -4.194 18.785 15.304 1.00 17.35 127 MET A N 1
ATOM 978 C CA . MET A 1 127 ? -4.062 19.740 14.204 1.00 18.92 127 MET A CA 1
ATOM 979 C C . MET A 1 127 ? -3.904 18.995 12.890 1.00 18.32 127 MET A C 1
ATOM 980 O O . MET A 1 127 ? -4.257 19.514 11.828 1.00 20.94 127 MET A O 1
ATOM 985 N N . HIS A 1 128 ? -3.392 17.767 12.938 1.00 18.29 128 HIS A N 1
ATOM 986 C CA . HIS A 1 128 ? -3.244 16.963 11.730 1.00 20.55 128 HIS A CA 1
ATOM 987 C C . HIS A 1 128 ? -2.351 17.636 10.687 1.00 19.79 128 HIS A C 1
ATOM 988 O O . HIS A 1 128 ? -2.640 17.635 9.471 1.00 24.70 128 HIS A O 1
ATOM 995 N N . ARG A 1 129 ? -1.264 18.198 11.178 1.00 21.30 129 ARG A N 1
ATOM 996 C CA . ARG A 1 129 ? -0.147 18.694 10.366 1.00 22.54 129 ARG A CA 1
ATOM 997 C C . ARG A 1 129 ? 0.924 17.615 10.494 1.00 22.15 129 ARG A C 1
ATOM 998 O O . ARG A 1 129 ? 0.751 16.571 9.837 1.00 24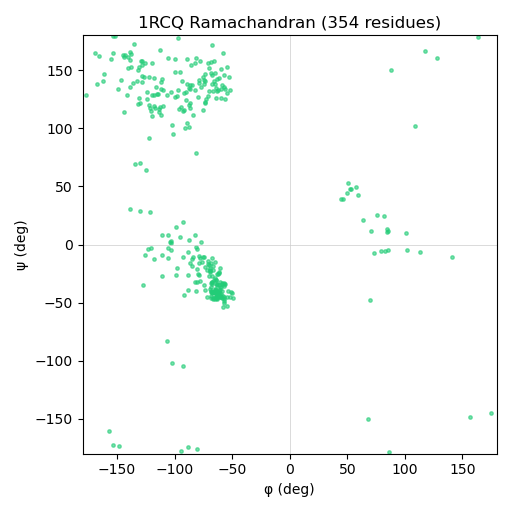.11 129 ARG A O 1
ATOM 1006 N N . VAL A 1 130 ? 1.978 17.743 11.295 1.00 23.36 130 VAL A N 1
ATOM 1007 C CA . VAL A 1 130 ? 2.940 16.631 11.413 1.00 18.87 130 VAL A CA 1
ATOM 1008 C C . VAL A 1 130 ? 2.859 16.050 12.822 1.00 18.10 130 VAL A C 1
ATOM 1009 O O . VAL A 1 130 ? 2.224 16.639 13.702 1.00 21.29 130 VAL A O 1
ATOM 1013 N N . GLY A 1 131 ? 3.466 14.872 13.018 1.00 17.64 131 GLY A N 1
ATOM 1014 C CA . GLY A 1 131 ? 3.572 14.148 14.247 1.00 17.88 131 GLY A CA 1
ATOM 1015 C C . GLY A 1 131 ? 2.910 12.791 14.289 1.00 18.10 131 GLY A C 1
ATOM 1016 O O . GLY A 1 131 ? 2.122 12.407 13.437 1.00 20.51 131 GLY A O 1
ATOM 1017 N N . PHE A 1 132 ? 3.248 12.015 15.316 1.00 17.33 132 PHE A N 1
ATOM 1018 C CA . PHE A 1 132 ? 2.641 10.710 15.505 1.00 17.84 132 PHE A CA 1
ATOM 1019 C C . PHE A 1 132 ? 1.262 10.848 16.117 1.00 18.26 132 PHE A C 1
ATOM 1020 O O . PHE A 1 132 ? 1.031 11.686 16.986 1.00 19.56 132 PHE A O 1
ATOM 1028 N N . PHE A 1 133 ? 0.339 10.009 15.665 1.00 18.69 133 PHE A N 1
ATOM 1029 C CA . PHE A 1 133 ? -0.954 9.930 16.346 1.00 19.35 133 PHE A CA 1
ATOM 1030 C C . PHE A 1 133 ? -0.787 9.531 17.799 1.00 20.15 133 PHE A C 1
ATOM 1031 O O . PHE A 1 133 ? 0.183 8.835 18.118 1.00 19.07 133 PHE A O 1
ATOM 1039 N N . PRO A 1 134 ? -1.695 9.959 18.659 1.00 19.95 134 PRO A N 1
ATOM 1040 C CA . PRO A 1 134 ? -1.574 9.600 20.079 1.00 21.97 134 PRO A CA 1
ATOM 1041 C C . PRO A 1 134 ? -1.356 8.113 20.325 1.00 21.36 134 PRO A C 1
ATOM 1042 O O . PRO A 1 134 ? -0.533 7.681 21.147 1.00 22.92 134 PRO A O 1
ATOM 1046 N N . GLU A 1 135 ? -2.082 7.281 19.587 1.00 23.27 135 GLU A N 1
ATOM 1047 C CA . GLU A 1 135 ? -1.980 5.839 19.753 1.00 25.45 135 GLU A CA 1
ATOM 1048 C C . GLU A 1 135 ? -0.635 5.278 19.299 1.00 29.64 135 GLU A C 1
ATOM 1049 O O . GLU A 1 135 ? -0.319 4.139 19.676 1.00 30.85 135 GLU A O 1
ATOM 1055 N N . ASP A 1 136 ? 0.160 6.010 18.547 1.00 24.36 136 ASP A N 1
ATOM 1056 C CA . ASP A 1 136 ? 1.467 5.572 18.071 1.00 23.48 136 ASP A CA 1
ATOM 1057 C C . ASP A 1 136 ? 2.624 6.191 18.847 1.00 23.92 136 ASP A C 1
ATOM 1058 O O . ASP A 1 136 ? 3.786 5.831 18.632 1.00 24.05 136 ASP A O 1
ATOM 1063 N N . PHE A 1 137 ? 2.322 7.098 19.753 1.00 21.89 137 PHE A N 1
ATOM 1064 C CA . PHE A 1 137 ? 3.338 7.937 20.374 1.00 20.55 137 PHE A CA 1
ATOM 1065 C C . PHE A 1 137 ? 4.206 7.169 21.341 1.00 21.51 137 PHE A C 1
ATOM 1066 O O . PHE A 1 137 ? 5.419 7.357 21.326 1.00 21.41 137 PHE A O 1
ATOM 1074 N N . ARG A 1 138 ? 3.577 6.347 22.181 1.00 24.10 138 ARG A N 1
ATOM 1075 C CA . ARG A 1 138 ? 4.340 5.567 23.137 1.00 24.57 138 ARG A CA 1
ATOM 1076 C C . ARG A 1 138 ? 5.346 4.644 22.478 1.00 24.08 138 ARG A C 1
ATOM 1077 O O . ARG A 1 138 ? 6.509 4.549 22.887 1.00 25.49 138 ARG A O 1
ATOM 1085 N N . ALA A 1 139 ? 4.894 3.948 21.433 1.00 23.49 139 ALA A N 1
ATOM 1086 C CA . ALA A 1 139 ? 5.826 3.052 20.753 1.00 24.40 139 ALA A CA 1
ATOM 1087 C C . ALA A 1 139 ? 7.006 3.761 20.114 1.00 22.40 139 ALA A C 1
ATOM 1088 O O . ALA A 1 139 ? 8.133 3.253 20.093 1.00 25.65 139 ALA A O 1
ATOM 1090 N N . ALA A 1 140 ? 6.749 4.957 19.610 1.00 22.13 140 ALA A N 1
ATOM 1091 C CA . ALA A 1 140 ? 7.786 5.804 19.020 1.00 20.62 140 ALA A CA 1
ATOM 1092 C C . ALA A 1 140 ? 8.789 6.213 20.097 1.00 21.95 140 ALA A C 1
ATOM 1093 O O . ALA A 1 140 ? 10.010 6.144 19.964 1.00 23.24 140 ALA A O 1
ATOM 1095 N N . HIS A 1 141 ? 8.250 6.651 21.229 1.00 22.37 141 HIS A N 1
ATOM 1096 C CA . HIS A 1 141 ? 9.097 7.035 22.359 1.00 22.34 141 HIS A CA 1
ATOM 1097 C C . HIS A 1 141 ? 9.970 5.852 22.747 1.00 23.97 141 HIS A C 1
ATOM 1098 O O . HIS A 1 141 ? 11.176 6.014 22.854 1.00 22.74 141 HIS A O 1
ATOM 1105 N N . GLU A 1 142 ? 9.386 4.678 22.930 1.00 23.55 142 GLU A N 1
ATOM 1106 C CA . GLU A 1 142 ? 10.176 3.516 23.377 1.00 25.12 142 GLU A CA 1
ATOM 1107 C C . GLU A 1 142 ? 11.220 3.152 22.339 1.00 25.20 142 GLU A C 1
ATOM 1108 O O . GLU A 1 142 ? 12.330 2.737 22.677 1.00 24.59 142 GLU A O 1
ATOM 1114 N N . ARG A 1 143 ? 10.909 3.327 21.064 1.00 23.73 143 ARG A N 1
ATOM 1115 C CA . ARG A 1 143 ? 11.892 3.038 20.018 1.00 24.38 143 ARG A CA 1
ATOM 1116 C C . ARG A 1 143 ? 13.053 4.023 20.043 1.00 23.99 143 ARG A C 1
ATOM 1117 O O . ARG A 1 143 ? 14.204 3.606 19.813 1.00 27.90 143 ARG A O 1
ATOM 1125 N N . LEU A 1 144 ? 12.801 5.296 20.340 1.00 22.77 144 LEU A N 1
ATOM 1126 C CA . LEU A 1 144 ? 13.915 6.233 20.472 1.00 23.34 144 LEU A CA 1
ATOM 1127 C C . LEU A 1 144 ? 14.807 5.853 21.651 1.00 22.71 144 LEU A C 1
ATOM 1128 O O . LEU A 1 144 ? 16.030 5.832 21.582 1.00 26.43 144 LEU A O 1
ATOM 1133 N N . ARG A 1 145 ? 14.144 5.533 22.766 1.00 24.58 145 ARG A N 1
ATOM 1134 C CA . ARG A 1 145 ? 14.851 5.146 23.982 1.00 26.02 145 ARG A CA 1
ATOM 1135 C C . ARG A 1 145 ? 15.692 3.892 23.762 1.00 24.89 145 ARG A C 1
ATOM 1136 O O . ARG A 1 145 ? 16.810 3.770 24.260 1.00 30.25 145 ARG A O 1
ATOM 1144 N N . ALA A 1 146 ? 15.175 2.933 23.013 1.00 24.76 146 ALA A N 1
ATOM 1145 C CA . ALA A 1 146 ? 15.840 1.656 22.848 1.00 27.75 146 ALA A CA 1
ATOM 1146 C C . ALA A 1 146 ? 16.994 1.690 21.850 1.00 29.37 146 ALA A C 1
ATOM 1147 O O . ALA A 1 146 ? 17.790 0.754 21.816 1.00 35.91 146 ALA A O 1
ATOM 1149 N N . SER A 1 147 ? 17.044 2.743 21.040 1.00 31.59 147 SER A N 1
ATOM 1150 C CA . SER A 1 147 ? 17.896 2.798 19.867 1.00 29.43 147 SER A CA 1
ATOM 1151 C C . SER A 1 147 ? 19.380 2.893 20.192 1.00 30.55 147 SER A C 1
ATOM 1152 O O . SER A 1 147 ? 20.226 2.480 19.393 1.00 39.66 147 SER A O 1
ATOM 1155 N N . GLY A 1 148 ? 19.617 3.462 21.354 1.00 31.63 148 GLY A N 1
ATOM 1156 C CA . GLY A 1 148 ? 20.857 3.944 21.905 1.00 31.70 148 GLY A CA 1
ATOM 1157 C C . GLY A 1 148 ? 21.414 5.084 21.063 1.00 28.95 148 GLY A C 1
ATOM 1158 O O . GLY A 1 148 ? 22.609 5.345 21.136 1.00 40.96 148 GLY A O 1
ATOM 1159 N N . LYS A 1 149 ? 20.594 5.755 20.277 1.00 30.97 149 LYS A N 1
ATOM 1160 C CA . LYS A 1 149 ? 21.002 6.884 19.449 1.00 30.25 149 LYS A CA 1
ATOM 1161 C C . LYS A 1 149 ? 20.507 8.216 20.025 1.00 29.29 149 LYS A C 1
ATOM 1162 O O . LYS A 1 149 ? 20.830 9.247 19.423 1.00 25.49 149 LYS A O 1
ATOM 1168 N N . VAL A 1 150 ? 19.760 8.154 21.120 1.00 25.35 150 VAL A N 1
ATOM 1169 C CA . VAL A 1 150 ? 19.061 9.344 21.601 1.00 23.49 150 VAL A CA 1
ATOM 1170 C C . VAL A 1 150 ? 19.399 9.696 23.035 1.00 25.75 150 VAL A C 1
ATOM 1171 O O . VAL A 1 150 ? 19.404 8.872 23.960 1.00 30.39 150 VAL A O 1
ATOM 1175 N N . ALA A 1 151 ? 19.722 10.973 23.261 1.00 23.98 151 ALA A N 1
ATOM 1176 C CA . ALA A 1 151 ? 19.997 11.399 24.639 1.00 26.78 151 ALA A CA 1
ATOM 1177 C C . ALA A 1 151 ? 18.670 11.892 25.165 1.00 27.49 151 ALA A C 1
ATOM 1178 O O . ALA A 1 151 ? 17.801 11.057 25.443 1.00 35.27 151 ALA A O 1
ATOM 1180 N N . LYS A 1 152 ? 18.396 13.182 25.297 1.00 25.78 152 LYS A N 1
ATOM 1181 C CA . LYS A 1 152 ? 17.100 13.467 25.909 1.00 24.99 152 LYS A CA 1
ATOM 1182 C C . LYS A 1 152 ? 15.991 13.386 24.865 1.00 22.86 152 LYS A C 1
ATOM 1183 O O . LYS A 1 152 ? 16.219 13.545 23.651 1.00 23.61 152 LYS A O 1
ATOM 1189 N N . ILE A 1 153 ? 14.789 13.136 25.379 1.00 20.90 153 ILE A N 1
ATOM 1190 C CA . ILE A 1 153 ? 13.564 13.308 24.633 1.00 18.99 153 ILE A CA 1
ATOM 1191 C C . ILE A 1 153 ? 12.664 14.344 25.316 1.00 18.26 153 ILE A C 1
ATOM 1192 O O . ILE A 1 153 ? 12.356 14.266 26.494 1.00 21.42 153 ILE A O 1
ATOM 1197 N N . VAL A 1 154 ? 12.233 15.298 24.504 1.00 17.59 154 VAL A N 1
ATOM 1198 C CA . VAL A 1 154 ? 11.220 16.276 24.887 1.00 17.80 154 VAL A CA 1
ATOM 1199 C C . VAL A 1 154 ? 9.961 15.863 24.134 1.00 18.03 154 VAL A C 1
ATOM 1200 O O . VAL A 1 154 ? 10.033 15.671 22.912 1.00 18.86 154 VAL A O 1
ATOM 1204 N N . MET A 1 155 ? 8.851 15.725 24.836 1.00 17.92 155 MET A N 1
ATOM 1205 C CA . MET A 1 155 ? 7.585 15.369 24.207 1.00 16.80 155 MET A CA 1
ATOM 1206 C C . MET A 1 155 ? 6.829 16.635 23.782 1.00 16.84 155 MET A C 1
ATOM 1207 O O . MET A 1 155 ? 6.611 17.529 24.602 1.00 18.19 155 MET A O 1
ATOM 1212 N N . MET A 1 156 ? 6.450 16.774 22.520 1.00 17.18 156 MET A N 1
ATOM 1213 C CA . MET A 1 156 ? 5.904 18.017 21.976 1.00 15.63 156 MET A CA 1
ATOM 1214 C C . MET A 1 156 ? 4.620 17.842 21.195 1.00 14.92 156 MET A C 1
ATOM 1215 O O . MET A 1 156 ? 4.368 16.802 20.594 1.00 17.09 156 MET A O 1
ATOM 1220 N N . SER A 1 157 ? 3.820 18.902 21.168 1.00 15.26 157 SER A N 1
ATOM 1221 C CA . SER A 1 157 ? 2.712 19.020 20.235 1.00 15.53 157 SER A CA 1
ATOM 1222 C C . SER A 1 157 ? 2.464 20.499 19.960 1.00 14.65 157 SER A C 1
ATOM 1223 O O . SER A 1 157 ? 3.176 21.360 20.481 1.00 17.60 157 SER A O 1
ATOM 1226 N N . HIS A 1 158 ? 1.477 20.747 19.109 1.00 16.12 158 HIS A N 1
ATOM 1227 C CA . HIS A 1 158 ? 1.208 22.083 18.614 1.00 15.78 158 HIS A CA 1
ATOM 1228 C C . HIS A 1 158 ? -0.290 22.266 18.391 1.00 15.31 158 HIS A C 1
ATOM 1229 O O . HIS A 1 158 ? -0.957 21.341 17.937 1.00 17.29 158 HIS A O 1
ATOM 1236 N N . PHE A 1 159 ? -0.806 23.443 18.714 1.00 16.01 159 PHE A N 1
ATOM 1237 C CA . PHE A 1 159 ? -2.215 23.764 18.717 1.00 15.92 159 PHE A CA 1
ATOM 1238 C C . PHE A 1 159 ? -2.697 24.385 17.412 1.00 16.44 159 PHE A C 1
ATOM 1239 O O . PHE A 1 159 ? -2.046 25.231 16.846 1.00 15.88 159 PHE A O 1
ATOM 1247 N N . SER A 1 160 ? -3.878 24.010 16.973 1.00 16.04 160 SER A N 1
ATOM 1248 C CA . SER A 1 160 ? -4.429 24.550 15.761 1.00 16.69 160 SER A CA 1
ATOM 1249 C C . SER A 1 160 ? -5.233 25.816 15.957 1.00 18.19 160 SER A C 1
ATOM 1250 O O . SER A 1 160 ? -5.332 26.543 14.963 1.00 18.41 160 SER A O 1
ATOM 1253 N N . ARG A 1 161 ? -5.799 26.027 17.135 1.00 17.98 161 ARG A N 1
ATOM 1254 C CA . ARG A 1 161 ? -6.785 27.084 17.306 1.00 16.05 161 ARG A CA 1
ATOM 1255 C C . ARG A 1 161 ? -6.598 27.829 18.613 1.00 16.65 161 ARG A C 1
ATOM 1256 O O . ARG A 1 161 ? -7.606 28.292 19.179 1.00 19.67 161 ARG A O 1
ATOM 1264 N N . ALA A 1 162 ? -5.360 27.929 19.098 1.00 17.33 162 ALA A N 1
ATOM 1265 C CA . ALA A 1 162 ? -5.205 28.586 20.407 1.00 16.67 162 ALA A CA 1
ATOM 1266 C C . ALA A 1 162 ? -5.449 30.090 20.311 1.00 18.23 162 ALA A C 1
ATOM 1267 O O . ALA A 1 162 ? -5.648 30.750 21.328 1.00 19.13 162 ALA A O 1
ATOM 1269 N N . ASP A 1 163 ? -5.464 30.649 19.096 1.00 18.15 163 ASP A N 1
ATOM 1270 C CA . ASP A 1 163 ? -5.774 32.047 18.909 1.00 18.67 163 ASP A CA 1
ATOM 1271 C C . ASP A 1 163 ? -7.281 32.277 19.090 1.00 18.35 163 ASP A C 1
ATOM 1272 O O . ASP A 1 163 ? -7.663 33.455 19.157 1.00 22.13 163 ASP A O 1
ATOM 1277 N N . GLU A 1 164 ? -8.077 31.225 19.165 1.00 18.52 164 GLU A N 1
ATOM 1278 C CA . GLU A 1 164 ? -9.531 31.336 19.406 1.00 20.68 164 GLU A CA 1
ATOM 1279 C C . GLU A 1 164 ? -9.838 31.012 20.867 1.00 18.78 164 GLU A C 1
ATOM 1280 O O . GLU A 1 164 ? -9.967 29.872 21.294 1.00 21.98 164 GLU A O 1
ATOM 1286 N N . LEU A 1 165 ? -9.912 32.095 21.637 1.00 21.58 165 LEU A N 1
ATOM 1287 C CA . LEU A 1 165 ? -10.009 31.968 23.077 1.00 23.30 165 LEU A CA 1
ATOM 1288 C C . LEU A 1 165 ? -11.297 31.352 23.607 1.00 25.57 165 LEU A C 1
ATOM 1289 O O . LEU A 1 165 ? -11.342 30.907 24.754 1.00 27.33 165 LEU A O 1
ATOM 1294 N N . ASP A 1 166 ? -12.338 31.332 22.793 1.00 24.46 166 ASP A N 1
ATOM 1295 C CA . ASP A 1 166 ? -13.664 30.838 23.121 1.00 26.48 166 ASP A CA 1
ATOM 1296 C C . ASP A 1 166 ? -13.878 29.458 22.503 1.00 26.71 166 ASP A C 1
ATOM 1297 O O . ASP A 1 166 ? -14.970 28.912 22.665 1.00 34.69 166 ASP A O 1
ATOM 1302 N N . CYS A 1 167 ? -12.839 28.922 21.855 1.00 25.26 167 CYS A N 1
ATOM 1303 C CA . CYS A 1 167 ? -12.863 27.597 21.245 1.00 22.84 167 CYS A CA 1
ATOM 1304 C C . CYS A 1 167 ? -12.195 26.552 22.129 1.00 21.11 167 CYS A C 1
ATOM 1305 O O . CYS A 1 167 ? -11.046 26.718 22.555 1.00 22.71 167 CYS A O 1
ATOM 1308 N N . PRO A 1 168 ? -12.845 25.439 22.448 1.00 21.47 168 PRO A N 1
ATOM 1309 C CA . PRO A 1 168 ? -12.215 24.458 23.331 1.00 22.30 168 PRO A CA 1
ATOM 1310 C C . PRO A 1 168 ? -11.248 23.518 22.644 1.00 22.08 168 PRO A C 1
ATOM 1311 O O . PRO A 1 168 ? -10.799 22.552 23.283 1.00 20.90 168 PRO A O 1
ATOM 1315 N N . ARG A 1 169 ? -10.900 23.731 21.371 1.00 19.86 169 ARG A N 1
ATOM 1316 C CA . ARG A 1 169 ? -9.999 22.784 20.680 1.00 19.16 169 ARG A CA 1
ATOM 1317 C C . ARG A 1 169 ? -8.683 22.612 21.410 1.00 18.92 169 ARG A C 1
ATOM 1318 O O . ARG A 1 169 ? -8.096 21.516 21.476 1.00 20.49 169 ARG A O 1
ATOM 1326 N N . THR A 1 170 ? -8.197 23.696 21.996 1.00 18.69 170 THR A N 1
ATOM 1327 C CA . THR A 1 170 ? -6.925 23.664 22.732 1.00 17.49 170 THR A CA 1
ATOM 1328 C C . THR A 1 170 ? -7.006 22.715 23.917 1.00 18.01 170 THR A C 1
ATOM 1329 O O . THR A 1 170 ? -6.089 21.937 24.184 1.00 18.39 170 THR A O 1
ATOM 1333 N N . GLU A 1 171 ? -8.152 22.761 24.611 1.00 19.81 171 GLU A N 1
ATOM 1334 C CA . GLU A 1 171 ? -8.394 21.846 25.713 1.00 20.73 171 GLU A CA 1
ATOM 1335 C C . GLU A 1 171 ? -8.416 20.402 25.236 1.00 20.90 171 GLU A C 1
ATOM 1336 O O . GLU A 1 171 ? -7.871 19.483 25.845 1.00 22.01 171 GLU A O 1
ATOM 1342 N N . GLU A 1 172 ? -9.093 20.176 24.113 1.00 20.24 172 GLU A N 1
ATOM 1343 C CA . GLU A 1 172 ? -9.146 18.809 23.590 1.00 19.10 172 GLU A CA 1
ATOM 1344 C C . GLU A 1 172 ? -7.795 18.231 23.211 1.00 19.02 172 GLU A C 1
ATOM 1345 O O . GLU A 1 172 ? -7.460 17.079 23.450 1.00 19.63 172 GLU A O 1
ATOM 1351 N N . GLN A 1 173 ? -6.995 19.052 22.548 1.00 18.25 173 GLN A N 1
ATOM 1352 C CA . GLN A 1 173 ? -5.664 18.647 22.134 1.00 17.96 173 GLN A CA 1
ATOM 1353 C C . GLN A 1 173 ? -4.811 18.382 23.363 1.00 16.67 173 GLN A C 1
ATOM 1354 O O . GLN A 1 173 ? -4.087 17.389 23.355 1.00 18.35 173 GLN A O 1
ATOM 1360 N N . LEU A 1 174 ? -4.899 19.223 24.394 1.00 18.23 174 LEU A N 1
ATOM 1361 C CA . LEU A 1 174 ? -4.114 18.948 25.621 1.00 19.31 174 LEU A CA 1
ATOM 1362 C C . LEU A 1 174 ? -4.527 17.639 26.247 1.00 18.12 174 LEU A C 1
ATOM 1363 O O . LEU A 1 174 ? -3.691 16.825 26.653 1.00 19.20 174 LEU A O 1
ATOM 1368 N N . ALA A 1 175 ? -5.842 17.402 26.349 1.00 18.71 175 ALA A N 1
ATOM 1369 C CA . ALA A 1 175 ? -6.294 16.147 26.922 1.00 19.84 175 ALA A CA 1
ATOM 1370 C C . ALA A 1 175 ? -5.747 14.931 26.181 1.00 20.08 175 ALA A C 1
ATOM 1371 O O . ALA A 1 175 ? -5.306 13.941 26.783 1.00 19.74 175 ALA A O 1
ATOM 1373 N N . ALA A 1 176 ? -5.793 14.973 24.868 1.00 20.64 176 ALA A N 1
ATOM 1374 C CA . ALA A 1 176 ? -5.273 13.843 24.091 1.00 19.38 176 ALA A CA 1
ATOM 1375 C C . ALA A 1 176 ? -3.773 13.678 24.312 1.00 21.36 176 ALA A C 1
ATOM 1376 O O . ALA A 1 176 ? -3.266 12.567 24.430 1.00 19.58 176 ALA A O 1
ATOM 1378 N N . PHE A 1 177 ? -3.058 14.813 24.368 1.00 18.70 177 PHE A N 1
ATOM 1379 C CA . PHE A 1 177 ? -1.618 14.729 24.572 1.00 19.76 177 PHE A CA 1
ATOM 1380 C C . PHE A 1 177 ? -1.262 14.109 25.926 1.00 19.29 177 PHE A C 1
ATOM 1381 O O . PHE A 1 177 ? -0.400 13.236 25.963 1.00 18.36 177 PHE A O 1
ATOM 1389 N N . SER A 1 178 ? -1.928 14.595 26.969 1.00 19.61 178 SER A N 1
ATOM 1390 C CA . SER A 1 178 ? -1.649 14.154 28.316 1.00 19.00 178 SER A CA 1
ATOM 1391 C C . SER A 1 178 ? -1.964 12.679 28.472 1.00 19.11 178 SER A C 1
ATOM 1392 O O . SER A 1 178 ? -1.246 11.914 29.095 1.00 22.46 178 SER A O 1
ATOM 1395 N N . ALA A 1 179 ? -3.071 12.240 27.878 1.00 20.10 179 ALA A N 1
ATOM 1396 C CA . ALA A 1 179 ? -3.445 10.838 27.994 1.00 21.95 179 ALA A CA 1
ATOM 1397 C C . ALA A 1 179 ? -2.450 9.905 27.325 1.00 21.34 179 ALA A C 1
ATOM 1398 O O . ALA A 1 179 ? -2.155 8.814 27.860 1.00 25.03 179 ALA A O 1
ATOM 1400 N N . ALA A 1 180 ? -1.947 10.311 26.150 1.00 20.92 180 ALA A N 1
ATOM 1401 C CA . ALA A 1 180 ? -1.048 9.461 25.372 1.00 22.87 180 ALA A CA 1
ATOM 1402 C C . ALA A 1 180 ? 0.386 9.514 25.883 1.00 21.70 180 ALA A C 1
ATOM 1403 O O . ALA A 1 180 ? 1.206 8.611 25.651 1.00 27.17 180 ALA A O 1
ATOM 1405 N N . SER A 1 181 ? 0.783 10.552 26.618 1.00 21.62 181 SER A N 1
ATOM 1406 C CA . SER A 1 181 ? 2.170 10.647 27.098 1.00 23.49 181 SER A CA 1
ATOM 1407 C C . SER A 1 181 ? 2.298 10.278 28.569 1.00 26.05 181 SER A C 1
ATOM 1408 O O . SER A 1 181 ? 3.366 10.325 29.165 1.00 27.43 181 SER A O 1
ATOM 1411 N N . GLN A 1 182 ? 1.192 9.903 29.199 1.00 26.10 182 GLN A N 1
ATOM 1412 C CA . GLN A 1 182 ? 1.194 9.685 30.643 1.00 27.89 182 GLN A CA 1
ATOM 1413 C C . GLN A 1 182 ? 2.198 8.605 31.032 1.00 27.64 182 GLN A C 1
ATOM 1414 O O . GLN A 1 182 ? 2.311 7.564 30.381 1.00 29.87 182 GLN A O 1
ATOM 1420 N N . GLY A 1 183 ? 2.916 8.923 32.125 1.00 30.49 183 GLY A N 1
ATOM 1421 C CA . GLY A 1 183 ? 3.922 7.986 32.618 1.00 30.79 183 GLY A CA 1
ATOM 1422 C C . GLY A 1 183 ? 5.240 7.983 31.876 1.00 27.39 183 GLY A C 1
ATOM 1423 O O . GLY A 1 183 ? 6.183 7.284 32.252 1.00 30.61 183 GLY A O 1
ATOM 1424 N N . LEU A 1 184 ? 5.360 8.736 30.777 1.00 27.51 184 LEU A N 1
ATOM 1425 C CA . LEU A 1 184 ? 6.620 8.812 30.043 1.00 21.63 184 LEU A CA 1
ATOM 1426 C C . LEU A 1 184 ? 7.523 9.864 30.668 1.00 28.03 184 LEU A C 1
ATOM 1427 O O . LEU A 1 184 ? 7.045 10.941 31.021 1.00 27.12 184 LEU A O 1
ATOM 1432 N N . GLU A 1 185 ? 8.822 9.593 30.833 1.00 29.23 185 GLU A N 1
ATOM 1433 C CA . GLU A 1 185 ? 9.627 10.616 31.517 1.00 33.89 185 GLU A CA 1
ATOM 1434 C C . GLU A 1 185 ? 10.083 11.622 30.460 1.00 31.79 185 GLU A C 1
ATOM 1435 O O . GLU A 1 185 ? 10.158 11.245 29.308 1.00 35.16 185 GLU A O 1
ATOM 1441 N N . GLY A 1 186 ? 10.350 12.833 30.863 1.00 29.03 186 GLY A N 1
ATOM 1442 C CA . GLY A 1 186 ? 10.814 13.910 30.014 1.00 27.71 186 GLY A CA 1
ATOM 1443 C C . GLY A 1 186 ? 9.992 15.186 30.136 1.00 26.99 186 GLY A C 1
ATOM 1444 O O . GLY A 1 186 ? 8.841 15.186 30.575 1.00 26.93 186 GLY A O 1
ATOM 1445 N N . GLU A 1 187 ? 10.616 16.280 29.707 1.00 21.16 187 GLU A N 1
ATOM 1446 C CA . GLU A 1 187 ? 9.943 17.563 29.596 1.00 18.57 187 GLU A CA 1
ATOM 1447 C C . GLU A 1 187 ? 8.938 17.560 28.450 1.00 20.39 187 GLU A C 1
ATOM 1448 O O . GLU A 1 187 ? 9.035 16.780 27.508 1.00 18.37 187 GLU A O 1
ATOM 1454 N N . ILE A 1 188 ? 7.962 18.450 28.566 1.00 20.35 188 ILE A N 1
ATOM 1455 C CA . ILE A 1 188 ? 6.979 18.626 27.513 1.00 20.95 188 ILE A CA 1
ATOM 1456 C C . ILE A 1 188 ? 7.023 20.066 26.981 1.00 18.64 188 ILE A C 1
ATOM 1457 O O . ILE A 1 188 ? 7.458 21.036 27.610 1.00 18.47 188 ILE A O 1
ATOM 1462 N N . SER A 1 189 ? 6.560 20.202 25.733 1.00 17.66 189 SER A N 1
ATOM 1463 C CA . SER A 1 189 ? 6.517 21.473 25.051 1.00 16.92 189 SER A CA 1
ATOM 1464 C C . SER A 1 189 ? 5.268 21.537 24.176 1.00 16.13 189 SER A C 1
ATOM 1465 O O . SER A 1 189 ? 5.183 20.805 23.216 1.00 16.29 189 SER A O 1
ATOM 1468 N N . LEU A 1 190 ? 4.365 22.440 24.540 1.00 16.74 190 LEU A N 1
ATOM 1469 C CA . LEU A 1 190 ? 3.121 22.604 23.831 1.00 17.05 190 LEU A CA 1
ATOM 1470 C C . LEU A 1 190 ? 2.789 24.017 23.374 1.00 16.62 190 LEU A C 1
ATOM 1471 O O . LEU A 1 190 ? 2.130 24.184 22.361 1.00 17.81 190 LEU A O 1
ATOM 1476 N N . ARG A 1 191 ? 3.142 25.061 24.117 1.00 15.43 191 ARG A N 1
ATOM 1477 C CA . ARG A 1 191 ? 2.645 26.388 23.882 1.00 15.88 191 ARG A CA 1
ATOM 1478 C C . ARG A 1 191 ? 3.357 27.287 22.881 1.00 15.16 191 ARG A C 1
ATOM 1479 O O . ARG A 1 191 ? 4.527 27.615 23.040 1.00 17.14 191 ARG A O 1
ATOM 1487 N N . ASN A 1 192 ? 2.614 27.732 21.878 1.00 16.96 192 ASN A N 1
ATOM 1488 C CA . ASN A 1 192 ? 2.932 28.796 20.935 1.00 15.68 192 ASN A CA 1
ATOM 1489 C C . ASN A 1 192 ? 2.470 30.128 21.511 1.00 17.59 192 ASN A C 1
ATOM 1490 O O . ASN A 1 192 ? 2.042 30.124 22.683 1.00 17.82 192 ASN A O 1
ATOM 1495 N N . SER A 1 193 ? 2.570 31.196 20.719 1.00 16.54 193 SER A N 1
ATOM 1496 C CA . SER A 1 193 ? 2.230 32.524 21.263 1.00 15.69 193 SER A CA 1
ATOM 1497 C C . SER A 1 193 ? 0.812 32.592 21.790 1.00 16.67 193 SER A C 1
ATOM 1498 O O . SER A 1 193 ? 0.607 33.051 22.920 1.00 15.53 193 SER A O 1
ATOM 1501 N N . PRO A 1 194 ? -0.237 32.258 21.052 1.00 15.54 194 PRO A N 1
ATOM 1502 C CA . PRO A 1 194 ? -1.574 32.385 21.661 1.00 17.60 194 PRO A CA 1
ATOM 1503 C C . PRO A 1 194 ? -1.738 31.551 22.916 1.00 18.26 194 PRO A C 1
ATOM 1504 O O . PRO A 1 194 ? -2.431 32.015 23.829 1.00 18.69 194 PRO A O 1
ATOM 1508 N N . ALA A 1 195 ? -1.107 30.374 23.018 1.00 18.28 195 ALA A N 1
ATOM 1509 C CA . ALA A 1 195 ? -1.259 29.609 24.255 1.00 17.55 195 ALA A CA 1
ATOM 1510 C C . ALA A 1 195 ? -0.452 30.201 25.383 1.00 18.21 195 ALA A C 1
ATOM 1511 O O . ALA A 1 195 ? -0.916 30.132 26.532 1.00 18.21 195 ALA A O 1
ATOM 1513 N N . VAL A 1 196 ? 0.713 30.765 25.107 1.00 15.64 196 VAL A N 1
ATOM 1514 C CA . VAL A 1 196 ? 1.486 31.506 26.128 1.00 17.46 196 VAL A CA 1
ATOM 1515 C C . VAL A 1 196 ? 0.686 32.682 26.667 1.00 16.95 196 VAL A C 1
ATOM 1516 O O . VAL A 1 196 ? 0.657 32.954 27.876 1.00 20.83 196 VAL A O 1
ATOM 1520 N N . LEU A 1 197 ? 0.049 33.429 25.760 1.00 17.18 197 LEU A N 1
ATOM 1521 C CA . LEU A 1 197 ? -0.623 34.670 26.184 1.00 18.58 197 LEU A CA 1
ATOM 1522 C C . LEU A 1 197 ? -2.009 34.435 26.773 1.00 18.32 197 LEU A C 1
ATOM 1523 O O . LEU A 1 197 ? -2.505 35.126 27.634 1.00 22.92 197 LEU A O 1
ATOM 1528 N N . GLY A 1 198 ? -2.687 33.402 26.272 1.00 19.54 198 GLY A N 1
ATOM 1529 C CA . GLY A 1 198 ? -4.076 33.228 26.576 1.00 21.62 198 GLY A CA 1
ATOM 1530 C C . GLY A 1 198 ? -4.551 31.945 27.218 1.00 20.17 198 GLY A C 1
ATOM 1531 O O . GLY A 1 198 ? -5.751 31.894 27.539 1.00 21.73 198 GLY A O 1
ATOM 1532 N N . TRP A 1 199 ? -3.689 30.957 27.418 1.00 19.66 199 TRP A N 1
ATOM 1533 C CA . TRP A 1 199 ? -4.138 29.667 27.942 1.00 18.79 199 TRP A CA 1
ATOM 1534 C C . TRP A 1 199 ? -3.299 29.202 29.126 1.00 20.08 199 TRP A C 1
ATOM 1535 O O . TRP A 1 199 ? -2.515 28.265 29.032 1.00 17.84 199 TRP A O 1
ATOM 1546 N N . PRO A 1 200 ? -3.460 29.890 30.246 1.00 20.55 200 PRO A N 1
ATOM 1547 C CA . PRO A 1 200 ? -2.591 29.673 31.404 1.00 20.78 200 PRO A CA 1
ATOM 1548 C C . PRO A 1 200 ? -2.739 28.320 32.068 1.00 21.68 200 PRO A C 1
ATOM 1549 O O . PRO A 1 200 ? -1.881 27.965 32.885 1.00 22.26 200 PRO A O 1
ATOM 1553 N N . LYS A 1 201 ? -3.763 27.541 31.740 1.00 21.06 201 LYS A N 1
ATOM 1554 C CA . LYS A 1 201 ? -3.848 26.192 32.290 1.00 23.43 201 LYS A CA 1
ATOM 1555 C C . LYS A 1 201 ? -3.040 25.180 31.493 1.00 23.24 201 LYS A C 1
ATOM 1556 O O . LYS A 1 201 ? -2.869 24.037 31.921 1.00 27.71 201 LYS A O 1
ATOM 1562 N N . VAL A 1 202 ? -2.564 25.587 30.326 1.00 21.44 202 VAL A N 1
ATOM 1563 C CA . VAL A 1 202 ? -1.808 24.613 29.526 1.00 18.66 202 VAL A CA 1
ATOM 1564 C C . VAL A 1 202 ? -0.384 24.501 30.052 1.00 18.12 202 VAL A C 1
ATOM 1565 O O . VAL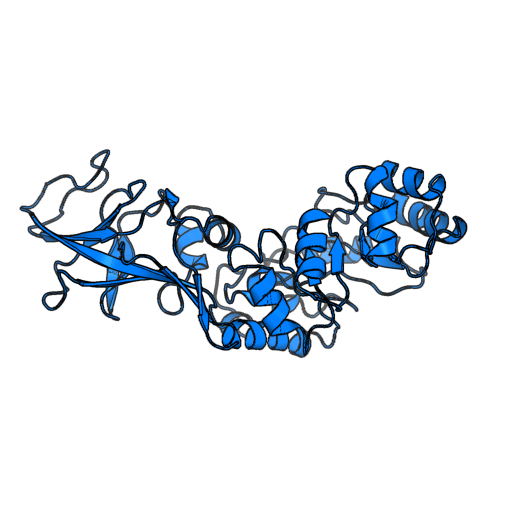 A 1 202 ? 0.337 25.498 30.205 1.00 21.35 202 VAL A O 1
ATOM 1569 N N . PRO A 1 203 ? 0.062 23.285 30.349 1.00 18.37 203 PRO A N 1
ATOM 1570 C CA . PRO A 1 203 ? 1.440 23.083 30.839 1.00 20.18 203 PRO A CA 1
ATOM 1571 C C . PRO A 1 203 ? 2.461 23.149 29.701 1.00 20.68 203 PRO A C 1
ATOM 1572 O O . PRO A 1 203 ? 2.204 22.938 28.507 1.00 20.66 203 PRO A O 1
ATOM 1576 N N . SER A 1 204 ? 3.695 23.431 30.094 1.00 20.06 204 SER A N 1
ATOM 1577 C CA . SER A 1 204 ? 4.852 23.399 29.216 1.00 19.42 204 SER A CA 1
ATOM 1578 C C . SER A 1 204 ? 6.130 23.698 30.010 1.00 18.66 204 SER A C 1
ATOM 1579 O O . SER A 1 204 ? 6.217 24.704 30.720 1.00 20.64 204 SER A O 1
ATOM 1582 N N . ASP A 1 205 ? 7.131 22.827 29.864 1.00 19.37 205 ASP A N 1
ATOM 1583 C CA . ASP A 1 205 ? 8.453 23.086 30.392 1.00 18.41 205 ASP A CA 1
ATOM 1584 C C . ASP A 1 205 ? 9.236 24.011 29.454 1.00 17.88 205 ASP A C 1
ATOM 1585 O O . ASP A 1 205 ? 10.095 24.794 29.874 1.00 19.23 205 ASP A O 1
ATOM 1590 N N . TRP A 1 206 ? 8.963 23.890 28.164 1.00 17.13 206 TRP A N 1
ATOM 1591 C CA . TRP A 1 206 ? 9.461 24.687 27.080 1.00 16.24 206 TRP A CA 1
ATOM 1592 C C . TRP A 1 206 ? 8.290 25.317 26.306 1.00 15.90 206 TRP A C 1
ATOM 1593 O O . TRP A 1 206 ? 7.420 24.632 25.766 1.00 16.92 206 TRP A O 1
ATOM 1604 N N . VAL A 1 207 ? 8.249 26.646 26.256 1.00 15.80 207 VAL A N 1
ATOM 1605 C CA . VAL A 1 207 ? 7.311 27.361 25.394 1.00 16.76 207 VAL A CA 1
ATOM 1606 C C . VAL A 1 207 ? 8.017 27.825 24.124 1.00 15.36 207 VAL A C 1
ATOM 1607 O O . VAL A 1 207 ? 9.240 27.901 24.055 1.00 16.70 207 VAL A O 1
ATOM 1611 N N . ARG A 1 208 ? 7.233 28.109 23.087 1.00 15.82 208 ARG A N 1
ATOM 1612 C CA . ARG A 1 208 ? 7.762 28.353 21.751 1.00 15.26 208 ARG A CA 1
ATOM 1613 C C . ARG A 1 208 ? 7.086 29.585 21.144 1.00 15.99 208 ARG A C 1
ATOM 1614 O O . ARG A 1 208 ? 6.285 29.556 20.209 1.00 15.92 208 ARG A O 1
ATOM 1622 N N . PRO A 1 209 ? 7.398 30.743 21.708 1.00 16.97 209 PRO A N 1
ATOM 1623 C CA . PRO A 1 209 ? 6.838 31.987 21.166 1.00 16.99 209 PRO A CA 1
ATOM 1624 C C . PRO A 1 209 ? 7.466 32.424 19.848 1.00 14.67 209 PRO A C 1
ATOM 1625 O O . PRO A 1 209 ? 8.684 32.617 19.778 1.00 17.17 209 PRO A O 1
ATOM 1629 N N . GLY A 1 210 ? 6.660 32.591 18.812 1.00 15.17 210 GLY A N 1
ATOM 1630 C CA . GLY A 1 210 ? 7.045 33.206 17.569 1.00 14.31 210 GLY A CA 1
ATOM 1631 C C . GLY A 1 210 ? 6.439 34.608 17.443 1.00 15.23 210 GLY A C 1
ATOM 1632 O O . GLY A 1 210 ? 7.074 35.620 17.772 1.00 14.94 210 GLY A O 1
ATOM 1633 N N . ILE A 1 211 ? 5.192 34.685 16.997 1.00 14.01 211 ILE A N 1
ATOM 1634 C CA . ILE A 1 211 ? 4.620 35.988 16.630 1.00 15.30 211 ILE A CA 1
ATOM 1635 C C . ILE A 1 211 ? 4.652 37.001 17.764 1.00 14.76 211 ILE A C 1
ATOM 1636 O O . ILE A 1 211 ? 4.886 38.211 17.505 1.00 16.38 211 ILE A O 1
ATOM 1641 N N . LEU A 1 212 ? 4.504 36.613 19.019 1.00 14.74 212 LEU A N 1
ATOM 1642 C CA . LEU A 1 212 ? 4.513 37.623 20.077 1.00 15.85 212 LEU A CA 1
ATOM 1643 C C . LEU A 1 212 ? 5.887 38.298 20.159 1.00 16.14 212 LEU A C 1
ATOM 1644 O O . LEU A 1 212 ? 6.003 39.426 20.622 1.00 15.74 212 LEU A O 1
ATOM 1649 N N . LEU A 1 213 ? 6.964 37.591 19.794 1.00 14.60 213 LEU A N 1
ATOM 1650 C CA . LEU A 1 213 ? 8.269 38.232 19.868 1.00 16.18 213 LEU A CA 1
ATOM 1651 C C . LEU A 1 213 ? 8.314 39.521 19.045 1.00 14.13 213 LEU A C 1
ATOM 1652 O O . LEU A 1 213 ? 9.031 40.451 19.408 1.00 15.25 213 LEU A O 1
ATOM 1657 N N . TYR A 1 214 ? 7.566 39.459 17.937 1.00 15.84 214 TYR A N 1
ATOM 1658 C CA . TYR A 1 214 ? 7.558 40.569 16.998 1.00 15.70 214 TYR A CA 1
ATOM 1659 C C . TYR A 1 214 ? 6.526 41.621 17.361 1.00 16.73 214 TYR A C 1
ATOM 1660 O O . TYR A 1 214 ? 6.363 42.620 16.649 1.00 16.45 214 TYR A O 1
ATOM 1669 N N . GLY A 1 215 ? 5.826 41.467 18.481 1.00 16.41 215 GLY A N 1
ATOM 1670 C CA . GLY A 1 215 ? 4.954 42.531 18.965 1.00 16.72 215 GLY A CA 1
ATOM 1671 C C . GLY A 1 215 ? 3.649 42.677 18.224 1.00 16.80 215 GLY A C 1
ATOM 1672 O O . GLY A 1 215 ? 3.072 43.755 18.252 1.00 21.66 215 GLY A O 1
ATOM 1673 N N . ALA A 1 216 ? 3.199 41.580 17.614 1.00 19.57 216 ALA A N 1
ATOM 1674 C CA . ALA A 1 216 ? 1.887 41.463 17.008 1.00 18.25 216 ALA A CA 1
ATOM 1675 C C . ALA A 1 216 ? 1.052 40.431 17.765 1.00 16.61 216 ALA A C 1
ATOM 1676 O O . ALA A 1 216 ? 1.497 39.334 18.020 1.00 18.60 216 ALA A O 1
ATOM 1678 N N . THR A 1 217 ? -0.172 40.809 18.146 1.00 20.30 217 THR A N 1
ATOM 1679 C CA . THR A 1 217 ? -1.045 39.871 18.828 1.00 20.36 217 THR A CA 1
ATOM 1680 C C . THR A 1 217 ? -1.604 38.846 17.860 1.00 20.11 217 THR A C 1
ATOM 1681 O O . THR A 1 217 ? -1.924 39.147 16.714 1.00 21.38 217 THR A O 1
ATOM 1685 N N . PRO A 1 218 ? -1.708 37.608 18.322 1.00 19.29 218 PRO A N 1
ATOM 1686 C CA . PRO A 1 218 ? -2.379 36.563 17.559 1.00 18.62 218 PRO A CA 1
ATOM 1687 C C . PRO A 1 218 ? -3.894 36.633 17.656 1.00 18.46 218 PRO A C 1
ATOM 1688 O O . PRO A 1 218 ? -4.634 35.962 16.940 1.00 20.03 218 PRO A O 1
ATOM 1692 N N . PHE A 1 219 ? -4.422 37.450 18.536 1.00 19.83 219 PHE A N 1
ATOM 1693 C CA . PHE A 1 219 ? -5.837 37.543 18.818 1.00 19.57 219 PHE A CA 1
ATOM 1694 C C . PHE A 1 219 ? -6.505 38.722 18.103 1.00 21.13 219 PHE A C 1
ATOM 1695 O O . PHE A 1 219 ? -5.880 39.755 17.909 1.00 25.44 219 PHE A O 1
ATOM 1703 N N . GLU A 1 220 ? -7.776 38.511 17.776 1.00 24.11 220 GLU A N 1
ATOM 1704 C CA . GLU A 1 220 ? -8.670 39.366 17.038 1.00 37.64 220 GLU A CA 1
ATOM 1705 C C . GLU A 1 220 ? -9.228 40.511 17.863 1.00 32.40 220 GLU A C 1
ATOM 1706 O O . GLU A 1 220 ? -9.849 41.407 17.284 1.00 54.55 220 GLU A O 1
ATOM 1712 N N . ARG A 1 221 ? -9.049 40.471 19.164 1.00 27.47 221 ARG A N 1
ATOM 1713 C CA . ARG A 1 221 ? -9.475 41.546 20.047 1.00 31.26 221 ARG A CA 1
ATOM 1714 C C . ARG A 1 221 ? -8.434 41.822 21.125 1.00 36.28 221 ARG A C 1
ATOM 1715 O O . ARG A 1 221 ? -7.556 40.998 21.371 1.00 34.06 221 ARG A O 1
ATOM 1723 N N . ALA A 1 222 ? -8.584 42.967 21.783 1.00 36.48 222 ALA A N 1
ATOM 1724 C CA . ALA A 1 222 ? -7.673 43.298 22.874 1.00 37.70 222 ALA A CA 1
ATOM 1725 C C . ALA A 1 222 ? -7.643 42.174 23.908 1.00 30.88 222 ALA A C 1
ATOM 1726 O O . ALA A 1 222 ? -8.600 41.402 24.060 1.00 37.31 222 ALA A O 1
ATOM 1728 N N . HIS A 1 223 ? -6.509 42.082 24.588 1.00 31.90 223 HIS A N 1
ATOM 1729 C CA . HIS A 1 223 ? -6.216 41.103 25.626 1.00 31.37 223 HIS A CA 1
ATOM 1730 C C . HIS A 1 223 ? -5.253 41.740 26.624 1.00 29.73 223 HIS A C 1
ATOM 1731 O O . HIS A 1 223 ? -4.273 42.338 26.157 1.00 28.43 223 HIS A O 1
ATOM 1738 N N . PRO A 1 224 ? -5.461 41.625 27.920 1.00 28.84 224 PRO A N 1
ATOM 1739 C CA . PRO A 1 224 ? -4.596 42.362 28.858 1.00 29.75 224 PRO A CA 1
ATOM 1740 C C . PRO A 1 224 ? -3.137 41.989 28.688 1.00 29.30 224 PRO A C 1
ATOM 1741 O O . PRO A 1 224 ? -2.260 42.840 28.750 1.00 31.18 224 PRO A O 1
ATOM 1745 N N . LEU A 1 225 ? -2.791 40.720 28.469 1.00 26.72 225 LEU A N 1
ATOM 1746 C CA . LEU A 1 225 ? -1.354 40.465 28.325 1.00 24.73 225 LEU A CA 1
ATOM 1747 C C . LEU A 1 225 ? -0.773 40.758 26.950 1.00 22.69 225 LEU A C 1
ATOM 1748 O O . LEU A 1 225 ? 0.342 41.298 26.828 1.00 25.41 225 LEU A O 1
ATOM 1753 N N . ALA A 1 226 ? -1.429 40.460 25.849 1.00 21.31 226 ALA A N 1
ATOM 1754 C CA . ALA A 1 226 ? -1.059 40.718 24.489 1.00 23.18 226 ALA A CA 1
ATOM 1755 C C . ALA A 1 226 ? -1.008 42.235 24.244 1.00 21.93 226 ALA A C 1
ATOM 1756 O O . ALA A 1 226 ? -0.175 42.608 23.438 1.00 21.49 226 ALA A O 1
ATOM 1758 N N . ASP A 1 227 ? -1.868 42.944 24.988 1.00 22.63 227 ASP A N 1
ATOM 1759 C CA . ASP A 1 227 ? -1.843 44.400 24.945 1.00 26.62 227 ASP A CA 1
ATOM 1760 C C . ASP A 1 227 ? -0.487 44.962 25.390 1.00 24.87 227 ASP A C 1
ATOM 1761 O O . ASP A 1 227 ? -0.145 46.111 25.108 1.00 25.55 227 ASP A O 1
ATOM 1766 N N . ARG A 1 228 ? 0.317 44.199 26.123 1.00 21.79 228 ARG A N 1
ATOM 1767 C CA . ARG A 1 228 ? 1.590 44.690 26.648 1.00 22.06 228 ARG A CA 1
ATOM 1768 C C . ARG A 1 228 ? 2.741 44.470 25.656 1.00 21.22 228 ARG A C 1
ATOM 1769 O O . ARG A 1 228 ? 3.876 44.907 25.855 1.00 21.63 228 ARG A O 1
ATOM 1777 N N . LEU A 1 229 ? 2.492 43.780 24.546 1.00 20.44 229 LEU A N 1
ATOM 1778 C CA . LEU A 1 229 ? 3.485 43.527 23.506 1.00 18.58 229 LEU A CA 1
ATOM 1779 C C . LEU A 1 229 ? 3.852 44.833 22.810 1.00 20.33 229 LEU A C 1
ATOM 1780 O O . LEU A 1 229 ? 2.997 45.685 22.654 1.00 19.81 229 LEU A O 1
ATOM 1785 N N . ARG A 1 230 ? 5.107 44.951 22.400 1.00 18.15 230 ARG A N 1
ATOM 1786 C CA . ARG A 1 230 ? 5.614 46.121 21.707 1.00 18.79 230 ARG A CA 1
ATOM 1787 C C . ARG A 1 230 ? 5.990 45.760 20.281 1.00 17.34 230 ARG A C 1
ATOM 1788 O O . ARG A 1 230 ? 6.874 44.928 20.092 1.00 17.53 230 ARG A O 1
ATOM 1796 N N . PRO A 1 231 ? 5.311 46.361 19.314 1.00 18.23 231 PRO A N 1
ATOM 1797 C CA . PRO A 1 231 ? 5.647 46.108 17.896 1.00 16.07 231 PRO A CA 1
ATOM 1798 C C . PRO A 1 231 ? 7.122 46.310 17.607 1.00 14.78 231 PRO A C 1
ATOM 1799 O O . PRO A 1 231 ? 7.698 47.323 17.994 1.00 17.85 231 PRO A O 1
ATOM 1803 N N . VAL A 1 232 ? 7.676 45.322 16.894 1.00 15.25 232 VAL A N 1
ATOM 1804 C CA . VAL A 1 232 ? 9.095 45.363 16.559 1.00 15.55 232 VAL A CA 1
ATOM 1805 C C . VAL A 1 232 ? 9.392 46.034 15.219 1.00 15.88 232 VAL A C 1
ATOM 1806 O O . VAL A 1 232 ? 10.329 46.847 15.116 1.00 15.81 232 VAL A O 1
ATOM 1810 N N . MET A 1 233 ? 8.636 45.746 14.172 1.00 15.93 233 MET A N 1
ATOM 1811 C CA . MET A 1 233 ? 8.886 46.297 12.845 1.00 15.48 233 MET A CA 1
ATOM 1812 C C . MET A 1 233 ? 8.022 47.518 12.551 1.00 14.76 233 MET A C 1
ATOM 1813 O O . MET A 1 233 ? 6.812 47.477 12.774 1.00 17.07 233 MET A O 1
ATOM 1818 N N . THR A 1 234 ? 8.679 48.559 12.032 1.00 14.92 234 THR A N 1
ATOM 1819 C CA . THR A 1 234 ? 8.014 49.697 11.458 1.00 14.02 234 THR A CA 1
ATOM 1820 C C . THR A 1 234 ? 8.323 49.703 9.961 1.00 13.92 234 THR A C 1
ATOM 1821 O O . THR A 1 234 ? 9.477 49.827 9.564 1.00 17.04 234 THR A O 1
ATOM 1825 N N . LEU A 1 235 ? 7.284 49.505 9.156 1.00 13.01 235 LEU A N 1
ATOM 1826 C CA . LEU A 1 235 ? 7.406 49.630 7.705 1.00 13.48 235 LEU A CA 1
ATOM 1827 C C . LEU A 1 235 ? 6.999 51.056 7.327 1.00 15.21 235 LEU A C 1
ATOM 1828 O O . LEU A 1 235 ? 5.858 51.452 7.592 1.00 16.65 235 LEU A O 1
ATOM 1833 N N . GLU A 1 236 ? 7.935 51.810 6.753 1.00 15.50 236 GLU A N 1
ATOM 1834 C CA . GLU A 1 236 ? 7.703 53.224 6.477 1.00 15.97 236 GLU A CA 1
ATOM 1835 C C . GLU A 1 236 ? 8.364 53.624 5.170 1.00 14.19 236 GLU A C 1
ATOM 1836 O O . GLU A 1 236 ? 9.257 53.011 4.591 1.00 15.51 236 GLU A O 1
ATOM 1842 N N . SER A 1 237 ? 7.881 54.750 4.674 1.00 15.31 237 SER A N 1
ATOM 1843 C CA . SER A 1 237 ? 8.428 55.381 3.468 1.00 14.98 237 SER A CA 1
ATOM 1844 C C . SER A 1 237 ? 8.086 56.870 3.459 1.00 16.48 237 SER A C 1
ATOM 1845 O O . SER A 1 237 ? 7.779 57.446 4.508 1.00 15.80 237 SER A O 1
ATOM 1848 N N . LYS A 1 238 ? 8.153 57.479 2.277 1.00 15.40 238 LYS A N 1
ATOM 1849 C CA . LYS A 1 238 ? 7.841 58.893 2.128 1.00 16.82 238 LYS A CA 1
ATOM 1850 C C . LYS A 1 238 ? 7.029 59.128 0.853 1.00 15.55 238 LYS A C 1
ATOM 1851 O O . LYS A 1 238 ? 7.052 58.294 -0.059 1.00 17.48 238 LYS A O 1
ATOM 1857 N N . VAL A 1 239 ? 6.352 60.275 0.897 1.00 15.87 239 VAL A N 1
ATOM 1858 C CA . VAL A 1 239 ? 5.617 60.750 -0.280 1.00 15.78 239 VAL A CA 1
ATOM 1859 C C . VAL A 1 239 ? 6.597 61.255 -1.331 1.00 14.88 239 VAL A C 1
ATOM 1860 O O . VAL A 1 239 ? 7.453 62.110 -1.034 1.00 19.18 239 VAL A O 1
ATOM 1864 N N . ILE A 1 240 ? 6.507 60.728 -2.550 1.00 17.33 240 ILE A N 1
ATOM 1865 C CA . ILE A 1 240 ? 7.408 61.026 -3.655 1.00 17.46 240 ILE A CA 1
ATOM 1866 C C . ILE A 1 240 ? 6.758 61.830 -4.785 1.00 17.77 240 ILE A C 1
ATOM 1867 O O . ILE A 1 240 ? 7.443 62.275 -5.716 1.00 24.11 240 ILE A O 1
ATOM 1872 N N . SER A 1 241 ? 5.443 62.024 -4.754 1.00 16.76 241 SER A N 1
ATOM 1873 C CA . SER A 1 241 ? 4.724 62.840 -5.710 1.00 17.33 241 SER A CA 1
ATOM 1874 C C . SER A 1 241 ? 3.369 63.225 -5.129 1.00 16.65 241 SER A C 1
ATOM 1875 O O . SER A 1 241 ? 2.763 62.473 -4.365 1.00 19.19 241 SER A O 1
ATOM 1878 N N . VAL A 1 242 ? 2.848 64.416 -5.448 1.00 17.04 242 VAL A N 1
ATOM 1879 C CA . VAL A 1 242 ? 1.544 64.899 -5.012 1.00 18.35 242 VAL A CA 1
ATOM 1880 C C . VAL A 1 242 ? 0.765 65.323 -6.255 1.00 18.58 242 VAL A C 1
ATOM 1881 O O . VAL A 1 242 ? 1.343 65.822 -7.224 1.00 20.79 242 VAL A O 1
ATOM 1885 N N . ARG A 1 243 ? -0.531 65.092 -6.215 1.00 19.85 243 ARG A N 1
ATOM 1886 C CA . ARG A 1 243 ? -1.411 65.405 -7.322 1.00 19.58 243 ARG A CA 1
ATOM 1887 C C . ARG A 1 243 ? -2.747 65.942 -6.855 1.00 16.84 243 ARG A C 1
ATOM 1888 O O . ARG A 1 243 ? -3.365 65.292 -6.007 1.00 20.06 243 ARG A O 1
ATOM 1896 N N . ASP A 1 244 ? -3.219 67.062 -7.353 1.00 16.54 244 ASP A N 1
ATOM 1897 C CA . ASP A 1 244 ? -4.573 67.520 -7.124 1.00 18.11 244 ASP A CA 1
ATOM 1898 C C . ASP A 1 244 ? -5.519 66.980 -8.221 1.00 18.18 244 ASP A C 1
ATOM 1899 O O . ASP A 1 244 ? -5.196 67.096 -9.416 1.00 20.12 244 ASP A O 1
ATOM 1904 N N . LEU A 1 245 ? -6.640 66.412 -7.813 1.00 19.78 245 LEU A N 1
ATOM 1905 C CA . LEU A 1 245 ? -7.608 65.791 -8.700 1.00 17.39 245 LEU A CA 1
ATOM 1906 C C . LEU A 1 245 ? -9.008 66.312 -8.462 1.00 16.73 245 LEU A C 1
ATOM 1907 O O . LEU A 1 245 ? -9.377 66.478 -7.304 1.00 21.07 245 LEU A O 1
ATOM 1912 N N . PRO A 1 246 ? -9.771 66.530 -9.519 1.00 17.66 246 PRO A N 1
ATOM 1913 C CA . PRO A 1 246 ? -11.198 66.761 -9.339 1.00 18.78 246 PRO A CA 1
ATOM 1914 C C . PRO A 1 246 ? -11.839 65.466 -8.846 1.00 18.31 246 PRO A C 1
ATOM 1915 O O . PRO A 1 246 ? -11.237 64.402 -8.811 1.00 19.30 246 PRO A O 1
ATOM 1919 N N . ALA A 1 247 ? -13.101 65.552 -8.462 1.00 17.08 247 ALA A N 1
ATOM 1920 C CA . ALA A 1 247 ? -13.906 64.419 -8.080 1.00 17.35 247 ALA A CA 1
ATOM 1921 C C . ALA A 1 247 ? -14.191 63.520 -9.288 1.00 16.09 247 ALA A C 1
ATOM 1922 O O . ALA A 1 247 ? -14.339 63.967 -10.423 1.00 18.18 247 ALA A O 1
ATOM 1924 N N . GLY A 1 248 ? -14.293 62.235 -9.015 1.00 18.28 248 GLY A N 1
ATOM 1925 C CA . GLY A 1 248 ? -14.679 61.187 -9.912 1.00 21.25 248 GLY A CA 1
ATOM 1926 C C . GLY A 1 248 ? -13.547 60.706 -10.780 1.00 19.87 248 GLY A C 1
ATOM 1927 O O . GLY A 1 248 ? -13.821 60.189 -11.869 1.00 27.52 248 GLY A O 1
ATOM 1928 N N . GLU A 1 249 ? -12.311 60.876 -10.329 1.00 19.32 249 GLU A N 1
ATOM 1929 C CA . GLU A 1 249 ? -11.146 60.478 -11.092 1.00 18.91 249 GLU A CA 1
ATOM 1930 C C . GLU A 1 249 ? -10.585 59.171 -10.509 1.00 17.97 249 GLU A C 1
ATOM 1931 O O . GLU A 1 249 ? -10.414 59.060 -9.304 1.00 20.31 249 GLU A O 1
ATOM 1937 N N . PRO A 1 250 ? -10.336 58.214 -11.381 1.00 18.59 250 PRO A N 1
ATOM 1938 C CA . PRO A 1 250 ? -9.872 56.896 -10.956 1.00 18.63 250 PRO A CA 1
ATOM 1939 C C . PRO A 1 250 ? -8.408 56.952 -10.534 1.00 19.64 250 PRO A C 1
ATOM 1940 O O . PRO A 1 250 ? -7.611 57.634 -11.196 1.00 21.67 250 PRO A O 1
ATOM 1944 N N . VAL A 1 251 ? -8.089 56.274 -9.448 1.00 18.74 251 VAL A N 1
ATOM 1945 C CA . VAL A 1 251 ? -6.706 56.261 -8.977 1.00 18.15 251 VAL A CA 1
ATOM 1946 C C . VAL A 1 251 ? -6.145 54.837 -9.001 1.00 17.57 251 VAL A C 1
ATOM 1947 O O . VAL A 1 251 ? -6.658 53.949 -8.323 1.00 21.87 251 VAL A O 1
ATOM 1951 N N . GLY A 1 252 ? -5.087 54.617 -9.774 1.00 19.40 252 GLY A N 1
ATOM 1952 C CA . GLY A 1 252 ? -4.347 53.376 -9.843 1.00 21.55 252 GLY A CA 1
ATOM 1953 C C . GLY A 1 252 ? -4.922 52.383 -10.825 1.00 20.02 252 GLY A C 1
ATOM 1954 O O . GLY A 1 252 ? -5.910 52.619 -11.508 1.00 23.20 252 GLY A O 1
ATOM 1955 N N . TYR A 1 253 ? -4.294 51.222 -10.899 1.00 19.02 253 TYR A N 1
ATOM 1956 C CA . TYR A 1 253 ? -4.782 50.158 -11.735 1.00 18.07 253 TYR A CA 1
ATOM 1957 C C . TYR A 1 253 ? -6.213 49.787 -11.381 1.00 18.44 253 TYR A C 1
ATOM 1958 O O . TYR A 1 253 ? -6.638 49.768 -10.218 1.00 21.95 253 TYR A O 1
ATOM 1967 N N . GLY A 1 254 ? -6.984 49.406 -12.382 1.00 18.63 254 GLY A N 1
ATOM 1968 C CA . GLY A 1 254 ? -8.333 48.880 -12.164 1.00 18.96 254 GLY A CA 1
ATOM 1969 C C . GLY A 1 254 ? -9.352 49.924 -11.768 1.00 18.92 254 GLY A C 1
ATOM 1970 O O . GLY A 1 254 ? -10.540 49.579 -11.703 1.00 21.79 254 GLY A O 1
ATOM 1971 N N . ALA A 1 255 ? -8.938 51.143 -11.521 1.00 21.71 255 ALA A N 1
ATOM 1972 C CA . ALA A 1 255 ? -9.884 52.154 -11.012 1.00 25.33 255 ALA A CA 1
ATOM 1973 C C . ALA A 1 255 ? -10.795 51.654 -9.891 1.00 28.54 255 ALA A C 1
ATOM 1974 O O . ALA A 1 255 ? -11.992 51.947 -9.863 1.00 36.02 255 ALA A O 1
ATOM 1976 N N . ARG A 1 256 ? -10.288 50.841 -8.963 1.00 26.89 256 ARG A N 1
ATOM 1977 C CA . ARG A 1 256 ? -11.109 50.396 -7.835 1.00 22.51 256 ARG A CA 1
ATOM 1978 C C . ARG A 1 256 ? -11.611 51.568 -7.014 1.00 22.45 256 ARG A C 1
ATOM 1979 O O . ARG A 1 256 ? -12.708 51.629 -6.477 1.00 22.47 256 ARG A O 1
ATOM 1987 N N . TYR A 1 257 ? -10.749 52.569 -6.906 1.00 20.03 257 TYR A N 1
ATOM 1988 C CA . TYR A 1 257 ? -11.050 53.836 -6.251 1.00 17.98 257 TYR A CA 1
ATOM 1989 C C . TYR A 1 257 ? -11.157 54.997 -7.233 1.00 16.91 257 TYR A C 1
ATOM 1990 O O . TYR A 1 257 ? -10.318 55.160 -8.120 1.00 17.78 257 TYR A O 1
ATOM 1999 N N . SER A 1 258 ? -12.207 55.781 -7.069 1.00 18.73 258 SER A N 1
ATOM 2000 C CA . SER A 1 258 ? -12.345 57.094 -7.709 1.00 20.87 258 SER A CA 1
ATOM 2001 C C . SER A 1 258 ? -12.428 58.188 -6.656 1.00 19.64 258 SER A C 1
ATOM 2002 O O . SER A 1 258 ? -13.024 57.959 -5.592 1.00 22.12 258 SER A O 1
ATOM 2005 N N . THR A 1 259 ? -11.827 59.340 -6.957 1.00 19.68 259 THR A N 1
ATOM 2006 C CA . THR A 1 259 ? -11.932 60.409 -5.950 1.00 17.44 259 THR A CA 1
ATOM 2007 C C . THR A 1 259 ? -13.396 60.726 -5.647 1.00 18.47 259 THR A C 1
ATOM 2008 O O . THR A 1 259 ? -14.201 60.852 -6.584 1.00 23.54 259 THR A O 1
ATOM 2012 N N . GLU A 1 260 ? -13.670 60.855 -4.348 1.00 21.10 260 GLU A N 1
ATOM 2013 C CA . GLU A 1 260 ? -15.004 61.147 -3.848 1.00 21.17 260 GLU A CA 1
ATOM 2014 C C . GLU A 1 260 ? -15.384 62.616 -3.996 1.00 20.58 260 GLU A C 1
ATOM 2015 O O . GLU A 1 260 ? -16.568 62.967 -4.124 1.00 23.30 260 GLU A O 1
ATOM 2021 N N . ARG A 1 261 ? -14.406 63.471 -3.915 1.00 20.09 261 ARG A N 1
ATOM 2022 C CA . ARG A 1 261 ? -14.440 64.907 -4.028 1.00 20.83 261 ARG A CA 1
ATOM 2023 C C . ARG A 1 261 ? -13.143 65.423 -4.636 1.00 19.66 261 ARG A C 1
ATOM 2024 O O . ARG A 1 261 ? -12.294 64.619 -5.028 1.00 18.95 261 ARG A O 1
ATOM 2032 N N . ARG A 1 262 ? -13.010 66.747 -4.658 1.00 18.46 262 ARG A N 1
ATOM 2033 C CA . ARG A 1 262 ? -11.733 67.325 -5.074 1.00 18.84 262 ARG A CA 1
ATOM 2034 C C . ARG A 1 262 ? -10.735 66.872 -4.008 1.00 18.94 262 ARG A C 1
ATOM 2035 O O . ARG A 1 262 ? -10.962 67.074 -2.808 1.00 22.08 262 ARG A O 1
ATOM 2043 N N . GLN A 1 263 ? -9.644 66.251 -4.407 1.00 17.69 263 GLN A N 1
ATOM 2044 C CA . GLN A 1 263 ? -8.708 65.669 -3.454 1.00 18.31 263 GLN A CA 1
ATOM 2045 C C . GLN A 1 263 ? -7.299 65.908 -3.915 1.00 18.15 263 GLN A C 1
ATOM 2046 O O . GLN A 1 263 ? -7.027 66.192 -5.059 1.00 20.89 263 GLN A O 1
ATOM 2052 N N . ARG A 1 264 ? -6.370 65.786 -3.015 1.00 19.80 264 ARG A N 1
ATOM 2053 C CA . ARG A 1 264 ? -4.947 65.750 -3.095 1.00 16.86 264 ARG A CA 1
ATOM 2054 C C . ARG A 1 264 ? -4.469 64.347 -2.712 1.00 17.64 264 ARG A C 1
ATOM 2055 O O . ARG A 1 264 ? -4.718 63.895 -1.594 1.00 19.75 264 ARG A O 1
ATOM 2063 N N . ILE A 1 265 ? -3.826 63.711 -3.677 1.00 17.66 265 ILE A N 1
ATOM 2064 C CA . ILE A 1 265 ? -3.311 62.356 -3.499 1.00 17.05 265 ILE A CA 1
ATOM 2065 C C . ILE A 1 265 ? -1.792 62.388 -3.469 1.00 17.45 265 ILE A C 1
ATOM 2066 O O . ILE A 1 265 ? -1.131 63.171 -4.161 1.00 19.94 265 ILE A O 1
ATOM 2071 N N . GLY A 1 266 ? -1.221 61.543 -2.605 1.00 16.72 266 GLY A N 1
ATOM 2072 C CA . GLY A 1 266 ? 0.223 61.400 -2.524 1.00 16.45 266 GLY A CA 1
ATOM 2073 C C . GLY A 1 266 ? 0.622 59.988 -2.915 1.00 16.95 266 GLY A C 1
ATOM 2074 O O . GLY A 1 266 ? -0.025 59.032 -2.497 1.00 19.07 266 GLY A O 1
ATOM 2075 N N . VAL A 1 267 ? 1.661 59.916 -3.724 1.00 16.08 267 VAL A N 1
ATOM 2076 C CA . VAL A 1 267 ? 2.272 58.648 -4.114 1.00 16.86 267 VAL A CA 1
ATOM 2077 C C . VAL A 1 267 ? 3.382 58.366 -3.101 1.00 15.30 267 VAL A C 1
ATOM 2078 O O . VAL A 1 267 ? 4.197 59.250 -2.818 1.00 16.77 267 VAL A O 1
ATOM 2082 N N . VAL A 1 268 ? 3.388 57.156 -2.567 1.00 14.30 268 VAL A N 1
ATOM 2083 C CA . VAL A 1 268 ? 4.357 56.668 -1.611 1.00 14.61 268 VAL A CA 1
ATOM 2084 C C . VAL A 1 268 ? 5.237 55.590 -2.222 1.00 13.79 268 VAL A C 1
ATOM 2085 O O . VAL A 1 268 ? 4.762 54.728 -2.951 1.00 15.57 268 VAL A O 1
ATOM 2089 N N . ALA A 1 269 ? 6.519 55.629 -1.899 1.00 15.27 269 ALA A N 1
ATOM 2090 C CA . ALA A 1 269 ? 7.502 54.664 -2.382 1.00 14.76 269 ALA A CA 1
ATOM 2091 C C . ALA A 1 269 ? 7.447 53.391 -1.533 1.00 14.41 269 ALA A C 1
ATOM 2092 O O . ALA A 1 269 ? 8.272 53.165 -0.645 1.00 15.48 269 ALA A O 1
ATOM 2094 N N . MET A 1 270 ? 6.448 52.563 -1.822 1.00 15.91 270 MET A N 1
ATOM 2095 C CA . MET A 1 270 ? 6.152 51.304 -1.150 1.00 14.50 270 MET A CA 1
ATOM 2096 C C . MET A 1 270 ? 5.129 50.553 -1.994 1.00 14.51 270 MET A C 1
ATOM 2097 O O . MET A 1 270 ? 4.196 51.206 -2.507 1.00 16.25 270 MET A O 1
ATOM 2102 N N . GLY A 1 271 ? 5.307 49.234 -2.151 1.00 14.12 271 GLY A N 1
ATOM 2103 C CA . GLY A 1 271 ? 4.309 48.491 -2.885 1.00 14.95 271 GLY A CA 1
ATOM 2104 C C . GLY A 1 271 ? 4.283 47.038 -2.449 1.00 13.49 271 GLY A C 1
ATOM 2105 O O . GLY A 1 271 ? 4.925 46.654 -1.476 1.00 14.75 271 GLY A O 1
ATOM 2106 N N . TYR A 1 272 ? 3.498 46.236 -3.177 1.00 14.09 272 TYR A N 1
ATOM 2107 C CA . TYR A 1 272 ? 3.322 44.858 -2.754 1.00 14.06 272 TYR A CA 1
ATOM 2108 C C . TYR A 1 272 ? 4.597 44.034 -2.930 1.00 14.96 272 TYR A C 1
ATOM 2109 O O . TYR A 1 272 ? 4.688 43.014 -2.224 1.00 14.92 272 TYR A O 1
ATOM 2118 N N . ALA A 1 273 ? 5.549 44.415 -3.792 1.00 14.51 273 ALA A N 1
ATOM 2119 C CA . ALA A 1 273 ? 6.766 43.614 -3.897 1.00 12.82 273 ALA A CA 1
ATOM 2120 C C . ALA A 1 273 ? 7.580 43.728 -2.601 1.00 13.46 273 ALA A C 1
ATOM 2121 O O . ALA A 1 273 ? 8.356 42.826 -2.266 1.00 15.11 273 ALA A O 1
ATOM 2123 N N . ASP A 1 274 ? 7.419 44.846 -1.897 1.00 14.21 274 ASP A N 1
ATOM 2124 C CA . ASP A 1 274 ? 8.066 45.056 -0.614 1.00 13.44 274 ASP A CA 1
ATOM 2125 C C . ASP A 1 274 ? 7.415 44.289 0.528 1.00 13.60 274 ASP A C 1
ATOM 2126 O O . ASP A 1 274 ? 8.023 44.174 1.624 1.00 13.85 274 ASP A O 1
ATOM 2131 N N . GLY A 1 275 ? 6.199 43.788 0.316 1.00 13.70 275 GLY A N 1
ATOM 2132 C CA . GLY A 1 275 ? 5.440 43.084 1.339 1.00 13.13 275 GLY A CA 1
ATOM 2133 C C . GLY A 1 275 ? 4.198 43.819 1.788 1.00 13.44 275 GLY A C 1
ATOM 2134 O O . GLY A 1 275 ? 3.423 43.298 2.593 1.00 14.95 275 GLY A O 1
ATOM 2135 N N . TYR A 1 276 ? 4.020 45.044 1.313 1.00 13.76 276 TYR A N 1
ATOM 2136 C CA . TYR A 1 276 ? 2.784 45.768 1.659 1.00 13.53 276 TYR A CA 1
ATOM 2137 C C . TYR A 1 276 ? 1.628 45.093 0.921 1.00 15.95 276 TYR A C 1
ATOM 2138 O O . TYR A 1 276 ? 1.739 44.822 -0.273 1.00 14.44 276 TYR A O 1
ATOM 2147 N N . PRO A 1 277 ? 0.525 44.796 1.600 1.00 14.93 277 PRO A N 1
ATOM 2148 C CA . PRO A 1 277 ? -0.470 43.992 0.902 1.00 16.13 277 PRO A CA 1
ATOM 2149 C C . PRO A 1 277 ? -1.247 44.668 -0.224 1.00 14.51 277 PRO A C 1
ATOM 2150 O O . PRO A 1 277 ? -1.873 45.713 -0.064 1.00 16.99 277 PRO A O 1
ATOM 2154 N N . ARG A 1 278 ? -1.243 44.008 -1.371 1.00 16.44 278 ARG A N 1
ATOM 2155 C CA . ARG A 1 278 ? -2.054 44.440 -2.506 1.00 14.90 278 ARG A CA 1
ATOM 2156 C C . ARG A 1 278 ? -3.543 44.397 -2.196 1.00 16.71 278 ARG A C 1
ATOM 2157 O O . ARG A 1 278 ? -4.337 45.120 -2.783 1.00 17.40 278 ARG A O 1
ATOM 2165 N N . HIS A 1 279 ? -3.916 43.541 -1.239 1.00 16.39 279 HIS A N 1
ATOM 2166 C CA . HIS A 1 279 ? -5.332 43.453 -0.899 1.00 16.32 279 HIS A CA 1
ATOM 2167 C C . HIS A 1 279 ? -5.831 44.626 -0.066 1.00 16.86 279 HIS A C 1
ATOM 2168 O O . HIS A 1 279 ? -7.039 44.697 0.133 1.00 20.89 279 HIS A O 1
ATOM 2175 N N . ALA A 1 280 ? -4.969 45.488 0.451 1.00 18.06 280 ALA A N 1
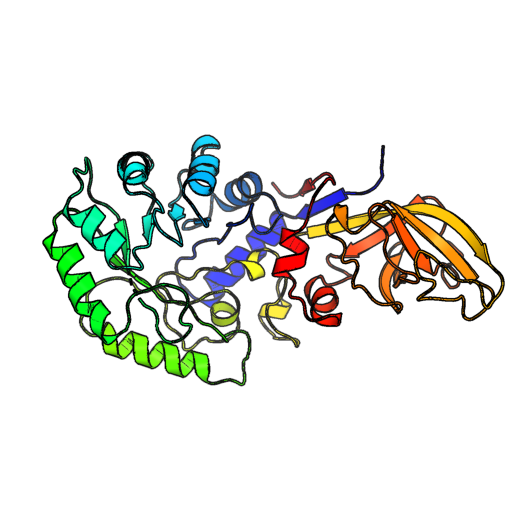ATOM 2176 C CA . ALA A 1 280 ? -5.397 46.560 1.320 1.00 17.29 280 ALA A CA 1
ATOM 2177 C C . ALA A 1 280 ? -6.436 47.412 0.616 1.00 17.20 280 ALA A C 1
ATOM 2178 O O . ALA A 1 280 ? -6.246 47.935 -0.475 1.00 17.78 280 ALA A O 1
ATOM 2180 N N . ALA A 1 281 ? -7.575 47.545 1.294 1.00 17.69 281 ALA A N 1
ATOM 2181 C CA . ALA A 1 281 ? -8.737 48.248 0.740 1.00 17.76 281 ALA A CA 1
ATOM 2182 C C . ALA A 1 281 ? -8.601 49.750 0.890 1.00 16.87 281 ALA A C 1
ATOM 2183 O O . ALA A 1 281 ? -7.886 50.308 1.714 1.00 17.99 281 ALA A O 1
ATOM 2185 N N . ASP A 1 282 ? -9.391 50.448 0.067 1.00 17.71 282 ASP A N 1
ATOM 2186 C CA . ASP A 1 282 ? -9.496 51.886 0.263 1.00 17.60 282 ASP A CA 1
ATOM 2187 C C . ASP A 1 282 ? -10.043 52.129 1.663 1.00 18.21 282 ASP A C 1
ATOM 2188 O O . ASP A 1 282 ? -11.004 51.486 2.075 1.00 17.57 282 ASP A O 1
ATOM 2193 N N . GLY A 1 283 ? -9.441 53.046 2.395 1.00 19.22 283 GLY A N 1
ATOM 2194 C CA . GLY A 1 283 ? -9.812 53.387 3.732 1.00 17.07 283 GLY A CA 1
ATOM 2195 C C . GLY A 1 283 ? -8.866 52.754 4.737 1.00 16.43 283 GLY A C 1
ATOM 2196 O O . GLY A 1 283 ? -8.986 53.053 5.937 1.00 16.90 283 GLY A O 1
ATOM 2197 N N . THR A 1 284 ? -7.937 51.924 4.252 1.00 16.21 284 THR A N 1
ATOM 2198 C CA . THR A 1 284 ? -6.940 51.338 5.163 1.00 16.35 284 THR A CA 1
ATOM 2199 C C . THR A 1 284 ? -6.172 52.399 5.924 1.00 14.58 284 THR A C 1
ATOM 2200 O O . THR A 1 284 ? -5.746 53.391 5.339 1.00 17.32 284 THR A O 1
ATOM 2204 N N . LEU A 1 285 ? -6.032 52.187 7.246 1.00 15.13 285 LEU A N 1
ATOM 2205 C CA . LEU A 1 285 ? -5.269 53.134 8.020 1.00 16.78 285 LEU A CA 1
ATOM 2206 C C . LEU A 1 285 ? -3.784 53.151 7.682 1.00 16.04 285 LEU A C 1
ATOM 2207 O O . LEU A 1 285 ? -3.153 52.107 7.572 1.00 16.65 285 LEU A O 1
ATOM 2212 N N . VAL A 1 286 ? -3.235 54.346 7.610 1.00 15.54 286 VAL A N 1
ATOM 2213 C CA . VAL A 1 286 ? -1.826 54.631 7.492 1.00 16.03 286 VAL A CA 1
ATOM 2214 C C . VAL A 1 286 ? -1.583 55.806 8.445 1.00 15.88 286 VAL A C 1
ATOM 2215 O O . VAL A 1 286 ? -2.548 56.476 8.819 1.00 17.25 286 VAL A O 1
ATOM 2219 N N . PHE A 1 287 ? -0.334 56.074 8.779 1.00 17.60 287 PHE A N 1
ATOM 2220 C CA . PHE A 1 287 ? -0.010 57.310 9.524 1.00 16.48 287 PHE A CA 1
ATOM 2221 C C . PHE A 1 287 ? 0.863 58.185 8.621 1.00 17.30 287 PHE A C 1
ATOM 2222 O O . PHE A 1 287 ? 1.840 57.735 8.034 1.00 19.25 287 PHE A O 1
ATOM 2230 N N . ILE A 1 288 ? 0.431 59.437 8.521 1.00 17.73 288 ILE A N 1
ATOM 2231 C CA . ILE A 1 288 ? 1.104 60.435 7.692 1.00 16.37 288 ILE A CA 1
ATOM 2232 C C . ILE A 1 288 ? 1.610 61.552 8.599 1.00 17.69 288 ILE A C 1
ATOM 2233 O O . ILE A 1 288 ? 0.809 62.216 9.258 1.00 17.58 288 ILE A O 1
ATOM 2238 N N . ASP A 1 289 ? 2.936 61.731 8.624 1.00 17.75 289 ASP A N 1
ATOM 2239 C CA . ASP A 1 289 ? 3.543 62.695 9.536 1.00 19.55 289 ASP A CA 1
ATOM 2240 C C . ASP A 1 289 ? 2.995 62.589 10.961 1.00 19.19 289 ASP A C 1
ATOM 2241 O O . ASP A 1 289 ? 2.798 63.608 11.648 1.00 21.84 289 ASP A O 1
ATOM 2246 N N . GLY A 1 290 ? 2.760 61.354 11.405 1.00 19.06 290 GLY A N 1
ATOM 2247 C CA . GLY A 1 290 ? 2.343 61.121 12.776 1.00 20.46 290 GL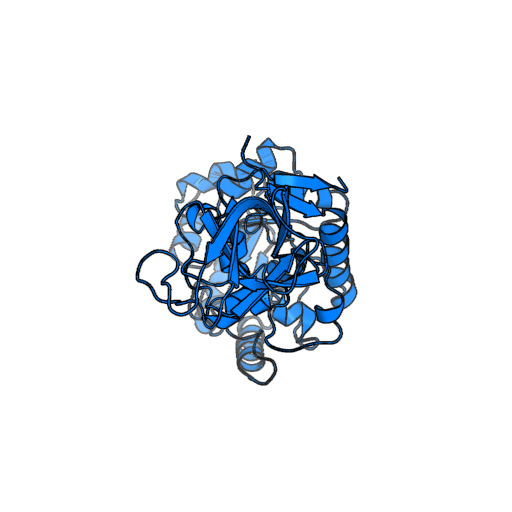Y A CA 1
ATOM 2248 C C . GLY A 1 290 ? 0.860 61.253 13.050 1.00 18.26 290 GLY A C 1
ATOM 2249 O O . GLY A 1 290 ? 0.450 61.259 14.220 1.00 21.60 290 GLY A O 1
ATOM 2250 N N . LYS A 1 291 ? 0.044 61.357 12.015 1.00 18.83 291 LYS A N 1
ATOM 2251 C CA . LYS A 1 291 ? -1.398 61.518 12.122 1.00 17.49 291 LYS A CA 1
ATOM 2252 C C . LYS A 1 291 ? -2.130 60.481 11.274 1.00 16.41 291 LYS A C 1
ATOM 2253 O O . LYS A 1 291 ? -1.664 60.123 10.192 1.00 18.30 291 LYS A O 1
ATOM 2259 N N . PRO A 1 292 ? -3.281 59.999 11.747 1.00 17.99 292 PRO A N 1
ATOM 2260 C CA . PRO A 1 292 ? -4.035 59.014 10.978 1.00 18.46 292 PRO A CA 1
ATOM 2261 C C . PRO A 1 292 ? -4.520 59.550 9.627 1.00 16.75 292 PRO A C 1
ATOM 2262 O O . PRO A 1 292 ? -4.915 60.695 9.468 1.00 20.02 292 PRO A O 1
ATOM 2266 N N . GLY A 1 293 ? -4.482 58.662 8.649 1.00 17.49 293 GLY A N 1
ATOM 2267 C CA . GLY A 1 293 ? -4.838 58.888 7.267 1.00 16.82 293 GLY A CA 1
ATOM 2268 C C . GLY A 1 293 ? -5.285 57.579 6.646 1.00 16.38 293 GLY A C 1
ATOM 2269 O O . GLY A 1 293 ? -5.254 56.530 7.307 1.00 18.00 293 GLY A O 1
ATOM 2270 N N . ARG A 1 294 ? -5.643 57.670 5.378 1.00 19.31 294 ARG A N 1
ATOM 2271 C CA . ARG A 1 294 ? -6.056 56.478 4.666 1.00 18.84 294 ARG A CA 1
ATOM 2272 C C . ARG A 1 294 ? -5.391 56.291 3.301 1.00 19.57 294 ARG A C 1
ATOM 2273 O O . ARG A 1 294 ? -5.046 57.234 2.606 1.00 18.28 294 ARG A O 1
ATOM 2281 N N . LEU A 1 295 ? -5.283 55.004 3.000 1.00 16.46 295 LEU A N 1
ATOM 2282 C CA . LEU A 1 295 ? -4.843 54.526 1.712 1.00 15.86 295 LEU A CA 1
ATOM 2283 C C . LEU A 1 295 ? -6.037 54.685 0.760 1.00 18.66 295 LEU A C 1
ATOM 2284 O O . LEU A 1 295 ? -7.155 54.310 1.164 1.00 18.21 295 LEU A O 1
ATOM 2289 N N . VAL A 1 296 ? -5.829 55.195 -0.441 1.00 17.53 296 VAL A N 1
ATOM 2290 C CA . VAL A 1 296 ? -6.837 55.167 -1.493 1.00 16.81 296 VAL A CA 1
ATOM 2291 C C . VAL A 1 296 ? -6.176 54.760 -2.807 1.00 15.58 296 VAL A C 1
ATOM 2292 O O . VAL A 1 296 ? -5.051 55.210 -3.029 1.00 19.63 296 VAL A O 1
ATOM 2296 N N . GLY A 1 297 ? -6.860 53.918 -3.584 1.00 17.52 297 GLY A N 1
ATOM 2297 C CA . GLY A 1 297 ? -6.366 53.356 -4.800 1.00 16.96 297 GLY A CA 1
ATOM 2298 C C . GLY A 1 297 ? -5.605 52.067 -4.581 1.00 16.82 297 GLY A C 1
ATOM 2299 O O . GLY A 1 297 ? -4.964 51.804 -3.560 1.00 17.52 297 GLY A O 1
ATOM 2300 N N . ARG A 1 298 ? -5.682 51.226 -5.612 1.00 17.99 298 ARG A N 1
ATOM 2301 C CA . ARG A 1 298 ? -4.981 49.956 -5.563 1.00 16.18 298 ARG A CA 1
ATOM 2302 C C . ARG A 1 298 ? -3.469 50.118 -5.465 1.00 15.73 298 ARG A C 1
ATOM 2303 O O . ARG A 1 298 ? -2.837 50.889 -6.191 1.00 16.82 298 ARG A O 1
ATOM 2311 N N . VAL A 1 299 ? -2.912 49.350 -4.525 1.00 17.06 299 VAL A N 1
ATOM 2312 C CA . VAL A 1 299 ? -1.479 49.230 -4.363 1.00 16.30 299 VAL A CA 1
ATOM 2313 C C . VAL A 1 299 ? -0.837 48.612 -5.597 1.00 15.61 299 VAL A C 1
ATOM 2314 O O . VAL A 1 299 ? -1.337 47.598 -6.107 1.00 16.00 299 VAL A O 1
ATOM 2318 N N . SER A 1 300 ? 0.234 49.210 -6.088 1.00 16.96 300 SER A N 1
ATOM 2319 C CA . SER A 1 300 ? 1.044 48.752 -7.198 1.00 18.87 300 SER A CA 1
ATOM 2320 C C . SER A 1 300 ? 2.265 47.982 -6.674 1.00 16.23 300 SER A C 1
ATOM 2321 O O . SER A 1 300 ? 2.518 47.813 -5.471 1.00 14.51 300 SER A O 1
ATOM 2324 N N . MET A 1 301 ? 3.081 47.448 -7.564 1.00 15.57 301 MET A N 1
ATOM 2325 C CA . MET A 1 301 ? 4.209 46.620 -7.180 1.00 13.52 301 MET A CA 1
ATOM 2326 C C . MET A 1 301 ? 5.206 47.413 -6.332 1.00 12.68 301 MET A C 1
ATOM 2327 O O . MET A 1 301 ? 5.738 46.869 -5.365 1.00 14.53 301 MET A O 1
ATOM 2332 N N . ASP A 1 302 ? 5.436 48.661 -6.726 1.00 15.92 302 ASP A N 1
ATOM 2333 C CA . ASP A 1 302 ? 6.454 49.529 -6.153 1.00 15.38 302 ASP A CA 1
ATOM 2334 C C . ASP A 1 302 ? 5.944 50.801 -5.488 1.00 15.95 302 ASP A C 1
ATOM 2335 O O . ASP A 1 302 ? 6.703 51.500 -4.827 1.00 15.76 302 ASP A O 1
ATOM 2340 N N . MET A 1 303 ? 4.697 51.151 -5.684 1.00 15.96 303 MET A N 1
ATOM 2341 C CA . MET A 1 303 ? 4.107 52.417 -5.314 1.00 16.28 303 MET A CA 1
ATOM 2342 C C . MET A 1 303 ? 2.701 52.207 -4.771 1.00 16.51 303 MET A C 1
ATOM 2343 O O . MET A 1 303 ? 2.004 51.266 -5.149 1.00 16.35 303 MET A O 1
ATOM 2348 N N . LEU A 1 304 ? 2.303 53.124 -3.908 1.00 14.07 304 LEU A N 1
ATOM 2349 C CA . LEU A 1 304 ? 0.942 53.113 -3.363 1.00 14.63 304 LEU A CA 1
ATOM 2350 C C . LEU A 1 304 ? 0.520 54.567 -3.194 1.00 14.03 304 LEU A C 1
ATOM 2351 O O . LEU A 1 304 ? 1.347 55.476 -3.194 1.00 16.10 304 LEU A O 1
ATOM 2356 N N . THR A 1 305 ? -0.763 54.783 -3.047 1.00 15.26 305 THR A N 1
ATOM 2357 C CA . THR A 1 305 ? -1.307 56.124 -2.922 1.00 15.12 305 THR A CA 1
ATOM 2358 C C . THR A 1 305 ? -2.088 56.271 -1.620 1.00 14.35 305 THR A C 1
ATOM 2359 O O . THR A 1 305 ? -2.765 55.346 -1.172 1.00 16.67 305 THR A O 1
ATOM 2363 N N . VAL A 1 306 ? -1.968 57.462 -1.067 1.00 16.01 306 VAL A N 1
ATOM 2364 C CA . VAL A 1 306 ? -2.671 57.879 0.134 1.00 14.71 306 VAL A CA 1
ATOM 2365 C C . VAL A 1 306 ? -3.377 59.217 -0.104 1.00 15.22 306 VAL A C 1
ATOM 2366 O O . VAL A 1 306 ? -3.017 59.950 -1.027 1.00 16.08 306 VAL A O 1
ATOM 2370 N N . ASP A 1 307 ? -4.395 59.445 0.722 1.00 16.21 307 ASP A N 1
ATOM 2371 C CA . ASP A 1 307 ? -5.226 60.642 0.679 1.00 16.89 307 ASP A CA 1
ATOM 2372 C C . ASP A 1 307 ? -4.558 61.721 1.530 1.00 16.22 307 ASP A C 1
ATOM 2373 O O . ASP A 1 307 ? -4.402 61.516 2.735 1.00 22.20 307 ASP A O 1
ATOM 2378 N N . LEU A 1 308 ? -4.180 62.826 0.918 1.00 16.28 308 LEU A N 1
ATOM 2379 C CA . LEU A 1 308 ? -3.568 63.945 1.633 1.00 16.71 308 LEU A CA 1
ATOM 2380 C C . LEU A 1 308 ? -4.535 65.106 1.793 1.00 18.08 308 LEU A C 1
ATOM 2381 O O . LEU A 1 308 ? -4.143 66.189 2.225 1.00 21.43 308 LEU A O 1
ATOM 2386 N N . THR A 1 309 ? -5.813 64.927 1.442 1.00 19.74 309 THR A N 1
ATOM 2387 C CA . THR A 1 309 ? -6.721 66.077 1.393 1.00 20.90 309 THR A CA 1
ATOM 2388 C C . THR A 1 309 ? -6.879 66.786 2.734 1.00 21.00 309 THR A C 1
ATOM 2389 O O . THR A 1 309 ? -6.871 68.022 2.715 1.00 27.45 309 THR A O 1
ATOM 2393 N N . ASP A 1 310 ? -7.026 66.008 3.806 1.00 22.83 310 ASP A N 1
ATOM 2394 C CA . ASP A 1 310 ? -7.225 66.541 5.152 1.00 26.12 310 ASP A CA 1
ATOM 2395 C C . ASP A 1 310 ? -5.881 66.682 5.892 1.00 25.84 310 ASP A C 1
ATOM 2396 O O . ASP A 1 310 ? -5.929 66.779 7.116 1.00 25.86 310 ASP A O 1
ATOM 2401 N N . HIS A 1 311 ? -4.771 66.702 5.179 1.00 24.68 311 HIS A N 1
ATOM 2402 C CA . HIS A 1 311 ? -3.430 66.839 5.706 1.00 23.06 311 HIS A CA 1
ATOM 2403 C C . HIS A 1 311 ? -2.723 68.019 5.051 1.00 22.78 311 HIS A C 1
ATOM 2404 O O . HIS A 1 311 ? -1.724 67.844 4.333 1.00 22.65 311 HIS A O 1
ATOM 2411 N N . PRO A 1 312 ? -3.208 69.229 5.248 1.00 25.16 312 PRO A N 1
ATOM 2412 C CA . PRO A 1 312 ? -2.700 70.361 4.474 1.00 24.77 312 PRO A CA 1
ATOM 2413 C C . PRO A 1 312 ? -1.218 70.637 4.679 1.00 25.12 312 PRO A C 1
ATOM 2414 O O . PRO A 1 312 ? -0.539 71.220 3.821 1.00 30.28 312 PRO A O 1
ATOM 2418 N N . GLN A 1 313 ? -0.684 70.223 5.815 1.00 25.27 313 GLN A N 1
ATOM 2419 C CA . GLN A 1 313 ? 0.725 70.457 6.072 1.00 25.32 313 GLN A CA 1
ATOM 2420 C C . GLN A 1 313 ? 1.597 69.373 5.461 1.00 24.21 313 GLN A C 1
ATOM 2421 O O . GLN A 1 313 ? 2.825 69.498 5.354 1.00 31.68 313 GLN A O 1
ATOM 2427 N N . ALA A 1 314 ? 0.993 68.274 5.029 1.00 24.28 314 ALA A N 1
ATOM 2428 C CA . ALA A 1 314 ? 1.761 67.160 4.486 1.00 21.21 314 ALA A CA 1
ATOM 2429 C C . ALA A 1 314 ? 1.961 67.322 2.986 1.00 20.51 314 ALA A C 1
ATOM 2430 O O . ALA A 1 314 ? 1.203 68.041 2.329 1.00 25.42 314 ALA A O 1
ATOM 2432 N N . GLY A 1 315 ? 2.970 66.623 2.450 1.00 19.37 315 GLY A N 1
ATOM 2433 C CA . GLY A 1 315 ? 3.184 66.724 1.003 1.00 19.70 315 GLY A CA 1
ATOM 2434 C C . GLY A 1 315 ? 4.440 65.972 0.627 1.00 18.06 315 GLY A C 1
ATOM 2435 O O . GLY A 1 315 ? 4.739 64.954 1.265 1.00 18.84 315 GLY A O 1
ATOM 2436 N N . LEU A 1 316 ? 5.172 66.473 -0.367 1.00 20.67 316 LEU A N 1
ATOM 2437 C CA . LEU A 1 316 ? 6.416 65.845 -0.764 1.00 20.47 316 LEU A CA 1
ATOM 2438 C C . LEU A 1 316 ? 7.330 65.698 0.442 1.00 20.47 316 LEU A C 1
ATOM 2439 O O . LEU A 1 316 ? 7.557 66.646 1.197 1.00 20.49 316 LEU A O 1
ATOM 2444 N N . GLY A 1 317 ? 7.837 64.480 0.599 1.00 18.34 317 GLY A N 1
ATOM 2445 C CA . GLY A 1 317 ? 8.748 64.167 1.671 1.00 18.74 317 GLY A CA 1
ATOM 2446 C C . GLY A 1 317 ? 8.098 63.786 2.995 1.00 18.22 317 GLY A C 1
ATOM 2447 O O . GLY A 1 317 ? 8.813 63.402 3.937 1.00 19.88 317 GLY A O 1
ATOM 2448 N N . SER A 1 318 ? 6.776 63.847 3.133 1.00 17.91 318 SER A N 1
ATOM 2449 C CA . SER A 1 318 ? 6.104 63.402 4.334 1.00 18.48 318 SER A CA 1
ATOM 2450 C C . SER A 1 318 ? 6.323 61.916 4.595 1.00 16.00 318 SER A C 1
ATOM 2451 O O . SER A 1 318 ? 6.375 61.096 3.671 1.00 19.23 318 SER A O 1
ATOM 2454 N N . ARG A 1 319 ? 6.442 61.603 5.879 1.00 17.38 319 ARG A N 1
ATOM 2455 C CA . ARG A 1 319 ? 6.722 60.249 6.316 1.00 16.40 319 ARG A CA 1
ATOM 2456 C C . ARG A 1 319 ? 5.403 59.495 6.480 1.00 16.33 319 ARG A C 1
ATOM 2457 O O . ARG A 1 319 ? 4.461 60.045 7.055 1.00 19.13 319 ARG A O 1
ATOM 2465 N N . VAL A 1 320 ? 5.401 58.283 5.956 1.00 15.72 320 VAL A N 1
ATOM 2466 C CA . VAL A 1 320 ? 4.222 57.444 6.008 1.00 14.42 320 VAL A CA 1
ATOM 2467 C C . VAL A 1 320 ? 4.564 56.127 6.680 1.00 15.55 320 VAL A C 1
ATOM 2468 O O . VAL A 1 320 ? 5.492 55.419 6.273 1.00 17.17 320 VAL A O 1
ATOM 2472 N N . GLU A 1 321 ? 3.815 55.784 7.725 1.00 15.74 321 GLU A N 1
ATOM 2473 C CA . GLU A 1 321 ? 3.928 54.550 8.448 1.00 14.89 321 GLU A CA 1
ATOM 2474 C C . GLU A 1 321 ? 2.879 53.586 7.882 1.00 15.04 321 GLU A C 1
ATOM 2475 O O . GLU A 1 321 ? 1.661 53.871 7.972 1.00 15.45 321 GLU A O 1
ATOM 2481 N N . LEU A 1 322 ? 3.299 52.485 7.291 1.00 15.27 322 LEU A N 1
ATOM 2482 C CA . LEU A 1 322 ? 2.456 51.445 6.661 1.00 13.62 322 LEU A CA 1
ATOM 2483 C C . LEU A 1 322 ? 2.058 50.403 7.694 1.00 13.95 322 LEU A C 1
ATOM 2484 O O . LEU A 1 322 ? 0.914 49.956 7.718 1.00 16.14 322 LEU A O 1
ATOM 2489 N N . TRP A 1 323 ? 3.006 50.079 8.563 1.00 14.78 323 TRP A N 1
ATOM 2490 C CA . TRP A 1 323 ? 2.708 49.363 9.790 1.00 14.44 323 TRP A CA 1
ATOM 2491 C C . TRP A 1 323 ? 3.760 49.615 10.860 1.00 16.30 323 TRP A C 1
ATOM 2492 O O . TRP A 1 323 ? 4.867 50.060 10.560 1.00 15.38 323 TRP A O 1
ATOM 2503 N N . GLY A 1 324 ? 3.393 49.363 12.105 1.00 17.32 324 GLY A N 1
ATOM 2504 C CA . GLY A 1 324 ? 4.333 49.694 13.185 1.00 17.51 324 GLY A CA 1
ATOM 2505 C C . GLY A 1 324 ? 3.596 49.895 14.491 1.00 17.26 324 GLY A C 1
ATOM 2506 O O . GLY A 1 324 ? 2.547 49.280 14.726 1.00 17.92 324 GLY A O 1
ATOM 2507 N N . PRO A 1 325 ? 4.126 50.775 15.337 1.00 18.02 325 PRO A N 1
ATOM 2508 C CA . PRO A 1 325 ? 3.467 51.020 16.626 1.00 19.27 325 PRO A CA 1
ATOM 2509 C C . PRO A 1 325 ? 2.174 51.837 16.557 1.00 19.56 325 PRO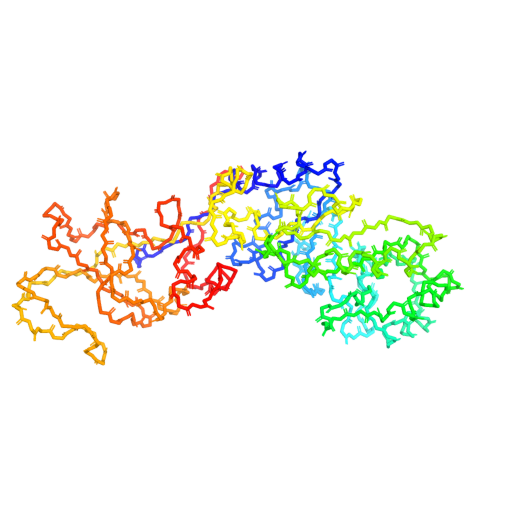 A C 1
ATOM 2510 O O . PRO A 1 325 ? 1.411 51.739 17.519 1.00 25.83 325 PRO A O 1
ATOM 2514 N N . ASN A 1 326 ? 1.884 52.601 15.520 1.00 18.38 326 ASN A N 1
ATOM 2515 C CA . ASN A 1 326 ? 0.655 53.352 15.331 1.00 18.79 326 ASN A CA 1
ATOM 2516 C C . ASN A 1 326 ? -0.352 52.658 14.424 1.00 17.89 326 ASN A C 1
ATOM 2517 O O . ASN A 1 326 ? -1.548 52.895 14.540 1.00 23.46 326 ASN A O 1
ATOM 2522 N N . VAL A 1 327 ? 0.156 51.828 13.536 1.00 18.51 327 VAL A N 1
ATOM 2523 C CA . VAL A 1 327 ? -0.629 51.119 12.535 1.00 16.59 327 VAL A CA 1
ATOM 2524 C C . VAL A 1 327 ? -0.396 49.628 12.728 1.00 15.94 327 VAL A C 1
ATOM 2525 O O . VAL A 1 327 ? 0.554 49.092 12.176 1.00 17.59 327 VAL A O 1
ATOM 2529 N N . PRO A 1 328 ? -1.218 48.950 13.526 1.00 18.55 328 PRO A N 1
ATOM 2530 C CA . PRO A 1 328 ? -0.883 47.561 13.860 1.00 17.27 328 PRO A CA 1
ATOM 2531 C C . PRO A 1 328 ? -0.965 46.649 12.653 1.00 17.77 328 PRO A C 1
ATOM 2532 O O . PRO A 1 328 ? -1.959 46.660 11.911 1.00 19.43 328 PRO A O 1
ATOM 2536 N N . VAL A 1 329 ? 0.096 45.863 12.514 1.00 16.15 329 VAL A N 1
ATOM 2537 C CA . VAL A 1 329 ? 0.196 44.988 11.338 1.00 16.33 329 VAL A CA 1
ATOM 2538 C C . VAL A 1 329 ? -0.841 43.881 11.326 1.00 15.92 329 VAL A C 1
ATOM 2539 O O . VAL A 1 329 ? -1.361 43.466 10.293 1.00 18.90 329 VAL A O 1
ATOM 2543 N N . GLY A 1 330 ? -1.197 43.386 12.501 1.00 19.02 330 GLY A N 1
ATOM 2544 C CA . GLY A 1 330 ? -2.232 42.361 12.607 1.00 20.08 330 GLY A CA 1
ATOM 2545 C C . GLY A 1 330 ? -3.613 42.873 12.240 1.00 18.26 330 GLY A C 1
ATOM 2546 O O . GLY A 1 330 ? -4.354 42.137 11.572 1.00 17.69 330 GLY A O 1
ATOM 2547 N N . ALA A 1 331 ? -3.971 44.095 12.667 1.00 21.82 331 ALA A N 1
ATOM 2548 C CA . ALA A 1 331 ? -5.287 44.642 12.313 1.00 23.00 331 ALA A CA 1
ATOM 2549 C C . ALA A 1 331 ? -5.368 44.844 10.801 1.00 20.18 331 ALA A C 1
ATOM 2550 O O . ALA A 1 331 ? -6.361 44.504 10.156 1.00 24.84 331 ALA A O 1
ATOM 2552 N N . LEU A 1 332 ? -4.321 45.333 10.172 1.00 19.79 332 LEU A N 1
ATOM 2553 C CA . LEU A 1 332 ? -4.211 45.465 8.728 1.00 17.50 332 LEU A CA 1
ATOM 2554 C C . LEU A 1 332 ? -4.463 44.128 8.018 1.00 15.88 332 LEU A C 1
ATOM 2555 O O . LEU A 1 332 ? -5.271 43.953 7.107 1.00 20.42 332 LEU A O 1
ATOM 2560 N N . ALA A 1 333 ? -3.712 43.108 8.456 1.00 17.35 333 ALA A N 1
ATOM 2561 C CA . ALA A 1 333 ? -3.772 41.813 7.813 1.00 16.45 333 ALA A CA 1
ATOM 2562 C C . ALA A 1 333 ? -5.164 41.204 7.914 1.00 16.13 333 ALA A C 1
ATOM 2563 O O . ALA A 1 333 ? -5.638 40.628 6.951 1.00 17.43 333 ALA A O 1
ATOM 2565 N N . ALA A 1 334 ? -5.793 41.307 9.089 1.00 17.82 334 ALA A N 1
ATOM 2566 C CA . ALA A 1 334 ? -7.083 40.659 9.309 1.00 17.96 334 ALA A CA 1
ATOM 2567 C C . ALA A 1 334 ? -8.174 41.356 8.494 1.00 19.84 334 ALA A C 1
ATOM 2568 O O . ALA A 1 334 ? -9.199 40.725 8.276 1.00 24.82 334 ALA A O 1
ATOM 2570 N N . GLN A 1 335 ? -7.929 42.587 8.025 1.00 21.18 335 GLN A N 1
ATOM 2571 C CA . GLN A 1 335 ? -8.889 43.303 7.192 1.00 21.14 335 GLN A CA 1
ATOM 2572 C C . GLN A 1 335 ? -9.318 42.472 5.987 1.00 21.48 335 GLN A C 1
ATOM 2573 O O . GLN A 1 335 ? -10.494 42.494 5.625 1.00 22.57 335 GLN A O 1
ATOM 2579 N N . PHE A 1 336 ? -8.362 41.767 5.385 1.00 20.06 336 PHE A N 1
ATOM 2580 C CA . PHE A 1 336 ? -8.641 41.005 4.164 1.00 20.64 336 PHE A CA 1
ATOM 2581 C C . PHE A 1 336 ? -8.357 39.518 4.305 1.00 18.66 336 PHE A C 1
ATOM 2582 O O . PHE A 1 336 ? -8.059 38.815 3.352 1.00 23.05 336 PHE A O 1
ATOM 2590 N N . GLY A 1 337 ? -8.470 39.020 5.540 1.00 18.76 337 GLY A N 1
ATOM 2591 C CA . GLY A 1 337 ? -8.413 37.589 5.807 1.00 20.82 337 GLY A CA 1
ATOM 2592 C C . GLY A 1 337 ? -7.036 37.024 5.974 1.00 18.65 337 GLY A C 1
ATOM 2593 O O . GLY A 1 337 ? -6.877 35.796 6.013 1.00 23.93 337 GLY A O 1
ATOM 2594 N N . SER A 1 338 ? -6.029 37.893 6.101 1.00 17.50 338 SER A N 1
ATOM 2595 C CA . SER A 1 338 ? -4.674 37.446 6.418 1.00 16.47 338 SER A CA 1
ATOM 2596 C C . SER A 1 338 ? -4.429 37.520 7.920 1.00 14.86 338 SER A C 1
ATOM 2597 O O . SER A 1 338 ? -5.296 37.858 8.757 1.00 16.70 338 SER A O 1
ATOM 2600 N N . ILE 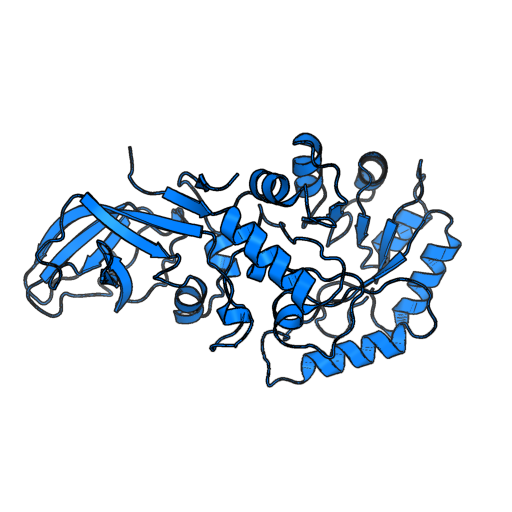A 1 339 ? -3.223 37.198 8.360 1.00 16.79 339 ILE A N 1
ATOM 2601 C CA . ILE A 1 339 ? -2.666 37.291 9.686 1.00 14.95 339 ILE A CA 1
ATOM 2602 C C . ILE A 1 339 ? -1.339 38.028 9.662 1.00 14.51 339 ILE A C 1
ATOM 2603 O O . ILE A 1 339 ? -0.659 38.063 8.619 1.00 15.93 339 ILE A O 1
ATOM 2608 N N . PRO A 1 340 ? -0.957 38.633 10.771 1.00 15.87 340 PRO A N 1
ATOM 2609 C CA . PRO A 1 340 ? 0.253 39.462 10.769 1.00 14.62 340 PRO A CA 1
ATOM 2610 C C . PRO A 1 340 ? 1.478 38.697 10.315 1.00 14.84 340 PRO A C 1
ATOM 2611 O O . PRO A 1 340 ? 2.401 39.208 9.712 1.00 15.53 340 PRO A O 1
ATOM 2615 N N . TYR A 1 341 ? 1.502 37.408 10.639 1.00 15.54 341 TYR A N 1
ATOM 2616 C CA . TYR A 1 341 ? 2.563 36.481 10.333 1.00 14.96 341 TYR A CA 1
ATOM 2617 C C . TYR A 1 341 ? 2.950 36.572 8.844 1.00 13.86 341 TYR A C 1
ATOM 2618 O O . TYR A 1 341 ? 4.111 36.553 8.473 1.00 15.58 341 TYR A O 1
ATOM 2627 N N . GLN A 1 342 ? 1.916 36.581 7.994 1.00 14.67 342 GLN A N 1
ATOM 2628 C CA . GLN A 1 342 ? 2.167 36.565 6.556 1.00 14.81 342 GLN A CA 1
ATOM 2629 C C . GLN A 1 342 ? 2.801 37.863 6.071 1.00 14.17 342 GLN A C 1
ATOM 2630 O O . GLN A 1 342 ? 3.741 37.882 5.263 1.00 14.23 342 GLN A O 1
ATOM 2636 N N . LEU A 1 343 ? 2.242 38.992 6.528 1.00 14.65 343 LEU A N 1
ATOM 2637 C CA . LEU A 1 343 ? 2.721 40.273 6.029 1.00 13.19 343 LEU A CA 1
ATOM 2638 C C . LEU A 1 343 ? 4.187 40.480 6.445 1.00 12.61 343 LEU A C 1
ATOM 2639 O O . LEU A 1 343 ? 4.997 40.908 5.642 1.00 14.58 343 LEU A O 1
ATOM 2644 N N . LEU A 1 344 ? 4.480 40.190 7.707 1.00 13.91 344 LEU A N 1
ATOM 2645 C CA . LEU A 1 344 ? 5.852 40.289 8.206 1.00 14.25 344 LEU A CA 1
ATOM 2646 C C . LEU A 1 344 ? 6.778 39.376 7.402 1.00 15.17 344 LEU A C 1
ATOM 2647 O O . LEU A 1 344 ? 7.860 39.779 6.961 1.00 14.23 344 LEU A O 1
ATOM 2652 N N . CYS A 1 345 ? 6.381 38.124 7.158 1.00 14.84 345 CYS A N 1
ATOM 2653 C CA . CYS A 1 345 ? 7.203 37.214 6.377 1.00 15.53 345 CYS A CA 1
ATOM 2654 C C . CYS A 1 345 ? 7.432 37.662 4.930 1.00 14.93 345 CYS A C 1
ATOM 2655 O O . CYS A 1 345 ? 8.462 37.284 4.339 1.00 15.48 345 CYS A O 1
ATOM 2658 N N . ASN A 1 346 ? 6.524 38.451 4.386 1.00 14.61 346 ASN A N 1
ATOM 2659 C CA . ASN A 1 346 ? 6.598 38.861 2.985 1.00 14.57 346 ASN A CA 1
ATOM 2660 C C . ASN A 1 346 ? 7.558 40.020 2.805 1.00 15.13 346 ASN A C 1
ATOM 2661 O O . ASN A 1 346 ? 7.762 40.451 1.664 1.00 15.28 346 ASN A O 1
ATOM 2666 N N . LEU A 1 347 ? 8.163 40.533 3.866 1.00 14.83 347 LEU A N 1
ATOM 2667 C CA . LEU A 1 347 ? 9.050 41.684 3.722 1.00 13.00 347 LEU A CA 1
ATOM 2668 C C . LEU A 1 347 ? 10.206 41.365 2.783 1.00 12.03 347 LEU A C 1
ATOM 2669 O O . LEU A 1 347 ? 10.900 40.383 2.983 1.00 14.29 347 LEU A O 1
ATOM 2674 N N . LYS A 1 348 ? 10.350 42.222 1.777 1.00 13.53 348 LYS A N 1
ATOM 2675 C CA . LYS A 1 348 ? 11.420 42.122 0.786 1.00 14.68 348 LYS A CA 1
ATOM 2676 C C . LYS A 1 348 ? 11.940 43.504 0.364 1.00 14.79 348 LYS A C 1
ATOM 2677 O O . LYS A 1 348 ? 11.241 44.509 0.555 1.00 14.29 348 LYS A O 1
ATOM 2683 N N . ARG A 1 349 ? 13.106 43.532 -0.247 1.00 14.44 349 ARG A N 1
ATOM 2684 C CA . ARG A 1 349 ? 13.721 44.636 -0.975 1.00 13.68 349 ARG A CA 1
ATOM 2685 C C . ARG A 1 349 ? 14.151 45.780 -0.078 1.00 15.88 349 ARG A C 1
ATOM 2686 O O . ARG A 1 349 ? 15.296 46.244 -0.215 1.00 16.32 349 ARG A O 1
ATOM 2694 N N . VAL A 1 350 ? 13.265 46.219 0.834 1.00 16.10 350 VAL A N 1
ATOM 2695 C CA . VAL A 1 350 ? 13.634 47.394 1.611 1.00 13.00 350 VAL A CA 1
ATOM 2696 C C . VAL A 1 350 ? 14.754 47.144 2.608 1.00 14.09 350 VAL A C 1
ATOM 2697 O O . VAL A 1 350 ? 14.896 46.029 3.105 1.00 16.18 350 VAL A O 1
ATOM 2701 N N . PRO A 1 351 ? 15.519 48.178 2.917 1.00 15.80 351 PRO A N 1
ATOM 2702 C CA . PRO A 1 351 ? 16.496 48.000 3.990 1.00 15.27 351 PRO A CA 1
ATOM 2703 C C . PRO A 1 351 ? 15.838 47.741 5.342 1.00 14.81 351 PRO A C 1
ATOM 2704 O O . PRO A 1 351 ? 14.786 48.278 5.614 1.00 16.67 351 PRO A O 1
ATOM 2708 N N . ARG A 1 352 ? 16.531 46.936 6.174 1.00 16.15 352 ARG A N 1
ATOM 2709 C CA . ARG A 1 352 ? 16.159 46.695 7.550 1.00 14.98 352 ARG A CA 1
ATOM 2710 C C . ARG A 1 352 ? 17.207 47.397 8.422 1.00 16.17 352 ARG A C 1
ATOM 2711 O O . ARG A 1 352 ? 18.393 47.103 8.324 1.00 16.90 352 ARG A O 1
ATOM 2719 N N . VAL A 1 353 ? 16.695 48.336 9.214 1.00 15.63 353 VAL A N 1
ATOM 2720 C CA . VAL A 1 353 ? 17.534 49.163 10.058 1.00 14.56 353 VAL A CA 1
ATOM 2721 C C . VAL A 1 353 ? 17.247 48.790 11.503 1.00 15.72 353 VAL A C 1
ATOM 2722 O O . VAL A 1 353 ? 16.177 49.010 12.026 1.00 16.83 353 VAL A O 1
ATOM 2726 N N . TYR A 1 354 ? 18.221 48.168 12.146 1.00 15.47 354 TYR A N 1
ATOM 2727 C CA . TYR A 1 354 ? 18.120 47.669 13.512 1.00 16.10 354 TYR A CA 1
ATOM 2728 C C . TYR A 1 354 ? 18.481 48.771 14.514 1.00 16.22 354 TYR A C 1
ATOM 2729 O O . TYR A 1 354 ? 19.440 49.539 14.358 1.00 20.51 354 TYR A O 1
ATOM 2738 N N . SER A 1 355 ? 17.687 48.853 15.576 1.00 16.80 355 SER A N 1
ATOM 2739 C CA . SER A 1 355 ? 18.019 49.655 16.738 1.00 19.70 355 SER A CA 1
ATOM 2740 C C . SER A 1 355 ? 17.969 48.819 18.008 1.00 20.15 355 SER A C 1
ATOM 2741 O O . SER A 1 355 ? 17.303 47.812 18.091 1.00 20.14 355 SER A O 1
ATOM 2744 N N . GLY A 1 356 ? 18.688 49.265 19.027 1.00 24.05 356 GLY A N 1
ATOM 2745 C CA . GLY A 1 356 ? 18.635 48.540 20.295 1.00 25.12 356 GLY A CA 1
ATOM 2746 C C . GLY A 1 356 ? 19.570 47.366 20.387 1.00 22.82 356 GLY A C 1
ATOM 2747 O O . GLY A 1 356 ? 19.506 46.516 21.283 1.00 33.86 356 GLY A O 1
ATOM 2748 N N . ALA A 1 357 ? 20.526 47.250 19.469 1.00 24.75 357 ALA A N 1
ATOM 2749 C CA . ALA A 1 357 ? 21.358 46.054 19.560 1.00 26.10 357 ALA A CA 1
ATOM 2750 C C . ALA A 1 357 ? 22.302 46.057 20.765 1.00 29.30 357 ALA A C 1
ATOM 2751 O O . ALA A 1 357 ? 22.785 47.132 21.168 1.00 36.52 357 ALA A O 1
#

GO terms:
  GO:0008784 alanine racemase activity (F, IDA)

Foldseek 3Di:
DFFWFKEFELVLLQVLVVLLCVLAVAAEAAECELCLLQQHRQVNCVSCQVPHQYYEYQAVVSVVVNVVSPRPHAYEHPAFYPDLVCQAVCQVSVHAGEDFDDVVLVSLLVDDYPAAHRYEAEALDQPDTHHHLVCRVVSLVSSVVSVRHDHYEYEDEFDPLLPLVDCSVVSSQVSSCVSCPPPDHFYEYAEQSCSQRPNVRDGNYYYYRPLSQLARSYPDDDVSSVVRFHGMWTKGFFAAKDWDAFQDFDEPPSPDTHHGGFMKTKTFAAVQQLQDQPQAWQQWKAWLRHTFTWTHGGDNGIGMTTCRVPVVGDGGIMITSDGRVRDQQVRQVVRPGGSSRSSSSGDDHYYHYDDD

B-factor: mean 22.65, std 10.21, range [11.63, 129.12]